Protein AF-A0A8I2K0D1-F1 (afdb_monomer)

Structure (mmCIF, N/CA/C/O backbone):
data_AF-A0A8I2K0D1-F1
#
_entry.id   AF-A0A8I2K0D1-F1
#
loop_
_atom_site.group_PDB
_atom_site.id
_atom_site.type_symbol
_atom_site.label_atom_id
_atom_site.label_alt_id
_atom_site.label_comp_id
_atom_site.label_asym_id
_atom_site.label_entity_id
_atom_site.label_seq_id
_atom_site.pdbx_PDB_ins_code
_atom_site.Cartn_x
_atom_site.Cartn_y
_atom_site.Cartn_z
_atom_site.occupancy
_atom_site.B_iso_or_equiv
_atom_site.auth_seq_id
_atom_site.auth_comp_id
_atom_site.auth_asym_id
_atom_site.auth_atom_id
_atom_site.pdbx_PDB_model_num
ATOM 1 N N . MET A 1 1 ? -37.079 3.366 47.385 1.00 50.78 1 MET A N 1
ATOM 2 C CA . MET A 1 1 ? -35.937 2.870 46.595 1.00 50.78 1 MET A CA 1
ATOM 3 C C . MET A 1 1 ? -36.454 2.663 45.189 1.00 50.78 1 MET A C 1
ATOM 5 O O . MET A 1 1 ? -37.394 1.898 45.038 1.00 50.78 1 MET A O 1
ATOM 9 N N . SER A 1 2 ? -35.963 3.424 44.217 1.00 61.50 2 SER A N 1
ATOM 10 C CA . SER A 1 2 ? -36.396 3.292 42.823 1.00 61.50 2 SER A CA 1
ATOM 11 C C . SER A 1 2 ? -35.620 2.142 42.191 1.00 61.50 2 SER A C 1
ATOM 13 O O . SER A 1 2 ? -34.391 2.159 42.225 1.00 61.50 2 SER A O 1
ATOM 15 N N . GLU A 1 3 ? -36.314 1.138 41.665 1.00 73.19 3 GLU A N 1
ATOM 16 C CA . GLU A 1 3 ? -35.683 0.095 40.857 1.00 73.19 3 GLU A CA 1
ATOM 17 C C . GLU A 1 3 ? -35.079 0.749 39.609 1.00 73.19 3 GLU A C 1
ATOM 19 O O . GLU A 1 3 ? -35.758 1.451 38.860 1.00 73.19 3 GLU A O 1
ATOM 24 N N . SER A 1 4 ? -33.769 0.597 39.421 1.00 73.75 4 SER A N 1
ATOM 25 C CA . SER A 1 4 ? -33.077 1.115 38.246 1.00 73.75 4 SER A CA 1
ATOM 26 C C . SER A 1 4 ? -33.438 0.256 37.036 1.00 73.75 4 SER A C 1
ATOM 28 O O . SER A 1 4 ? -32.909 -0.844 36.876 1.00 73.75 4 SER A O 1
ATOM 30 N N . GLU A 1 5 ? -34.342 0.746 36.193 1.00 90.50 5 GLU A N 1
ATOM 31 C CA . GLU A 1 5 ? -34.687 0.102 34.925 1.00 90.50 5 GLU A CA 1
ATOM 32 C C . GLU A 1 5 ? -33.453 0.058 33.998 1.00 90.50 5 GLU A C 1
ATOM 34 O O . GLU A 1 5 ? -32.758 1.062 33.799 1.00 90.50 5 GLU A O 1
ATOM 39 N N . ALA A 1 6 ? -33.163 -1.116 33.436 1.00 94.38 6 ALA A N 1
ATOM 40 C CA . ALA A 1 6 ? -32.050 -1.346 32.516 1.00 94.38 6 ALA A CA 1
ATOM 41 C C . ALA A 1 6 ? -32.558 -1.942 31.197 1.00 94.38 6 ALA A C 1
ATOM 43 O O . ALA A 1 6 ? -33.511 -2.720 31.177 1.00 94.38 6 ALA A O 1
ATOM 44 N N . TYR A 1 7 ? -31.902 -1.595 30.091 1.00 94.94 7 TYR A N 1
ATOM 45 C CA . TYR A 1 7 ? -32.156 -2.180 28.780 1.00 94.94 7 TYR A CA 1
ATOM 46 C C . TYR A 1 7 ? -31.091 -3.204 28.433 1.00 94.94 7 TYR A C 1
ATOM 48 O O . TYR A 1 7 ? -29.897 -2.978 28.623 1.00 94.94 7 TYR A O 1
ATOM 56 N N . LYS A 1 8 ? -31.519 -4.297 27.811 1.00 96.38 8 LYS A N 1
ATOM 57 C CA . LYS A 1 8 ? -30.618 -5.253 27.183 1.00 96.38 8 LYS A CA 1
ATOM 58 C C . LYS A 1 8 ? -30.431 -4.876 25.716 1.00 96.38 8 LYS A C 1
ATOM 60 O O . LYS A 1 8 ? -31.363 -4.990 24.925 1.00 96.38 8 LYS A O 1
ATOM 65 N N . VAL A 1 9 ? -29.239 -4.407 25.351 1.00 95.00 9 VAL A N 1
ATOM 66 C CA . VAL A 1 9 ? -28.920 -3.973 23.984 1.00 95.00 9 VAL A CA 1
ATOM 67 C C . VAL A 1 9 ? -28.102 -5.053 23.283 1.00 95.00 9 VAL A C 1
ATOM 69 O O . VAL A 1 9 ? -27.070 -5.489 23.797 1.00 95.00 9 VAL A O 1
ATOM 72 N N . LYS A 1 10 ? -28.555 -5.464 22.094 1.00 96.75 10 LYS A N 1
ATOM 73 C CA . LYS A 1 10 ? -27.867 -6.417 21.216 1.00 96.75 10 LYS A CA 1
ATOM 74 C C . LYS A 1 10 ? -27.607 -5.772 19.856 1.00 96.75 10 LYS A C 1
ATOM 76 O O . LYS A 1 10 ? -28.541 -5.291 19.222 1.00 96.75 10 LYS A O 1
ATOM 81 N N . ILE A 1 11 ? -26.350 -5.756 19.421 1.00 93.12 11 ILE A N 1
ATOM 82 C CA . ILE A 1 11 ? -25.921 -5.185 18.138 1.00 93.12 11 ILE A CA 1
ATOM 83 C C . ILE A 1 11 ? -25.253 -6.292 17.324 1.00 93.12 11 ILE A C 1
ATOM 85 O O . ILE A 1 11 ? -24.318 -6.937 17.802 1.00 93.12 11 ILE A O 1
ATOM 89 N N . GLU A 1 12 ? -25.724 -6.503 16.097 1.00 94.38 12 GLU A N 1
ATOM 90 C CA . GLU A 1 12 ? -25.221 -7.526 15.178 1.00 94.38 12 GLU A CA 1
ATOM 91 C C . GLU A 1 12 ? -24.837 -6.901 13.835 1.00 94.38 12 GLU A C 1
ATOM 93 O O . GLU A 1 12 ? -25.591 -6.115 13.262 1.00 94.38 12 GLU A O 1
ATOM 98 N N . GLY A 1 13 ? -23.659 -7.252 13.321 1.00 90.25 13 GLY A N 1
ATOM 99 C CA . GLY A 1 13 ? -23.198 -6.797 12.011 1.00 90.25 13 GLY A CA 1
ATOM 100 C C . GLY A 1 13 ? -21.796 -7.300 11.685 1.00 90.25 13 GLY A C 1
ATOM 101 O O . GLY A 1 13 ? -20.987 -7.518 12.580 1.00 90.25 13 GLY A O 1
ATOM 102 N N . LEU A 1 14 ? -21.497 -7.501 10.396 1.00 90.12 14 LEU A N 1
ATOM 103 C CA . LEU A 1 14 ? -20.168 -7.909 9.900 1.00 90.12 14 LEU A CA 1
ATOM 104 C C . LEU A 1 14 ? -19.590 -9.177 10.570 1.00 90.12 14 LEU A C 1
ATOM 106 O O . LEU A 1 14 ? -18.376 -9.313 10.702 1.00 90.12 14 LEU A O 1
ATOM 110 N N . GLY A 1 15 ? -20.450 -10.104 11.005 1.00 91.00 15 GLY A N 1
ATOM 111 C CA . GLY A 1 15 ? -20.028 -11.315 11.721 1.00 91.00 15 GLY A CA 1
ATOM 112 C C . GLY A 1 15 ? -19.609 -11.076 13.177 1.00 91.00 15 GLY A C 1
ATOM 113 O O . GLY A 1 15 ? -18.949 -11.929 13.765 1.00 91.00 15 GLY A O 1
ATOM 114 N N . ILE A 1 16 ? -19.971 -9.928 13.756 1.00 90.94 16 ILE A N 1
ATOM 115 C CA . ILE A 1 16 ? -19.724 -9.574 15.154 1.00 90.94 16 ILE A CA 1
ATOM 116 C C . ILE A 1 16 ? -21.071 -9.394 15.862 1.00 90.94 16 ILE A C 1
ATOM 118 O O . ILE A 1 16 ? -22.001 -8.799 15.313 1.00 90.94 16 ILE A O 1
ATOM 122 N N . THR A 1 17 ? -21.149 -9.886 17.098 1.00 94.44 17 THR A N 1
ATOM 123 C CA . THR A 1 17 ? -22.301 -9.726 17.992 1.00 94.44 17 THR A CA 1
ATOM 124 C C . THR A 1 17 ? -21.829 -9.120 19.310 1.00 94.44 17 THR A C 1
ATOM 126 O O . THR A 1 17 ? -20.907 -9.643 19.937 1.00 94.44 17 THR A O 1
ATOM 129 N N . LEU A 1 18 ? -22.457 -8.021 19.729 1.00 92.56 18 LEU A N 1
ATOM 130 C CA . LEU A 1 18 ? -22.237 -7.376 21.024 1.00 92.56 18 LEU A CA 1
ATOM 131 C C . LEU A 1 18 ? -23.545 -7.393 21.814 1.00 92.56 18 LEU A C 1
ATOM 133 O O . LEU A 1 18 ? -24.570 -6.939 21.314 1.00 92.56 18 LEU A O 1
ATOM 137 N N . GLU A 1 19 ? -23.499 -7.872 23.053 1.00 96.62 19 GLU A N 1
ATOM 138 C CA . GLU A 1 19 ? -24.647 -7.912 23.958 1.00 96.62 19 GLU A CA 1
ATOM 139 C C . GLU A 1 19 ? -24.253 -7.284 25.293 1.00 96.62 19 GLU A C 1
ATOM 141 O O . GLU A 1 19 ? -23.245 -7.667 25.892 1.00 96.62 19 GLU A O 1
ATOM 146 N N . LYS A 1 20 ? -25.004 -6.270 25.732 1.00 95.81 20 LYS A N 1
ATOM 147 C CA . LYS A 1 20 ? -24.712 -5.554 26.974 1.00 95.81 20 LYS A CA 1
ATOM 148 C C . LYS A 1 20 ? -25.976 -4.983 27.604 1.00 95.81 20 LYS A C 1
ATOM 150 O O . LYS A 1 20 ? -26.825 -4.426 26.912 1.00 95.81 20 LYS A O 1
ATOM 155 N N . GLU A 1 21 ? -26.064 -5.079 28.924 1.00 96.00 21 GLU A N 1
ATOM 156 C CA . GLU A 1 21 ? -27.062 -4.350 29.700 1.00 96.00 21 GLU A CA 1
ATOM 157 C C . GLU A 1 21 ? -26.586 -2.922 29.951 1.00 96.00 21 GLU A C 1
ATOM 159 O O . GLU A 1 21 ? -25.449 -2.683 30.373 1.00 96.00 21 GLU A O 1
ATOM 164 N N . VAL A 1 22 ? -27.453 -1.967 29.638 1.00 95.00 22 VAL A N 1
ATOM 165 C CA . VAL A 1 22 ? -27.191 -0.541 29.797 1.00 95.00 22 VAL A CA 1
ATOM 166 C C . VAL A 1 22 ? -28.292 0.096 30.642 1.00 95.00 22 VAL A C 1
ATOM 168 O O . VAL A 1 22 ? -29.457 -0.280 30.513 1.00 95.00 22 VAL A O 1
ATOM 171 N N . PRO A 1 23 ? -27.962 1.083 31.488 1.00 95.44 23 PRO A N 1
ATOM 172 C CA . PRO A 1 23 ? -28.962 1.897 32.167 1.00 95.44 23 PRO A CA 1
ATOM 173 C C . PRO A 1 23 ? -29.946 2.532 31.180 1.00 95.44 23 PRO A C 1
ATOM 175 O O . PRO A 1 23 ? -29.562 2.873 30.052 1.00 95.44 23 PRO A O 1
ATOM 178 N N . LYS A 1 24 ? -31.190 2.745 31.624 1.00 92.81 24 LYS A N 1
ATOM 179 C CA . LYS A 1 24 ? -32.268 3.350 30.825 1.00 92.81 24 LYS A CA 1
ATOM 180 C C . LYS A 1 24 ? -31.831 4.589 30.037 1.00 92.81 24 LYS A C 1
ATOM 182 O O . LYS A 1 24 ? -32.023 4.663 28.829 1.00 92.81 24 LYS A O 1
ATOM 187 N N . GLU A 1 25 ? -31.126 5.497 30.703 1.00 90.25 25 GLU A N 1
ATOM 188 C CA . GLU A 1 25 ? -30.630 6.762 30.143 1.00 90.25 25 GLU A CA 1
ATOM 189 C C . GLU A 1 25 ? -29.750 6.589 28.896 1.00 90.25 25 GLU A C 1
ATOM 191 O O . GLU A 1 25 ? -29.751 7.427 27.992 1.00 90.25 25 GLU A O 1
ATOM 196 N N . ILE A 1 26 ? -28.963 5.513 28.850 1.00 91.88 26 ILE A N 1
ATOM 197 C CA . ILE A 1 26 ? -28.090 5.201 27.717 1.00 91.88 26 ILE A CA 1
ATOM 198 C C . ILE A 1 26 ? -28.894 4.491 26.628 1.00 91.88 26 ILE A C 1
ATOM 200 O O . ILE A 1 26 ? -28.720 4.804 25.450 1.00 91.88 26 ILE A O 1
ATOM 204 N N . GLY A 1 27 ? -29.791 3.575 27.003 1.00 93.69 27 GLY A N 1
ATOM 205 C CA . GLY A 1 27 ? -30.634 2.869 26.038 1.00 93.69 27 GLY A CA 1
ATOM 206 C C . GLY A 1 27 ? -31.562 3.803 25.261 1.00 93.69 27 GLY A C 1
ATOM 207 O O . GLY A 1 27 ? -31.651 3.672 24.042 1.00 93.69 27 GLY A O 1
ATOM 208 N N . ASP A 1 28 ? -32.146 4.811 25.914 1.00 91.88 28 ASP A N 1
ATOM 209 C CA . ASP A 1 28 ? -33.006 5.798 25.246 1.00 91.88 28 ASP A CA 1
ATOM 210 C C . ASP A 1 28 ? -32.225 6.605 24.188 1.00 91.88 28 ASP A C 1
ATOM 212 O O . ASP A 1 28 ? -32.721 6.851 23.088 1.00 91.88 28 ASP A O 1
ATOM 216 N N . LYS A 1 29 ? -30.957 6.955 24.456 1.00 89.50 29 LYS A N 1
ATOM 217 C CA . LYS A 1 29 ? -30.089 7.643 23.477 1.00 89.50 29 LYS A CA 1
ATOM 218 C C . LYS A 1 29 ? -29.755 6.761 22.280 1.00 89.50 29 LYS A C 1
ATOM 220 O O . LYS A 1 29 ? -29.757 7.238 21.147 1.00 89.50 29 LYS A O 1
ATOM 225 N N . VAL A 1 30 ? -29.475 5.481 22.528 1.00 89.38 30 VAL A N 1
ATOM 226 C CA . VAL A 1 30 ? -29.237 4.499 21.462 1.00 89.38 30 VAL A CA 1
ATOM 227 C C . VAL A 1 30 ? -30.492 4.343 20.599 1.00 89.38 30 VAL A C 1
ATOM 229 O O . VAL A 1 30 ? -30.387 4.350 19.375 1.00 89.38 30 VAL A O 1
ATOM 232 N N . LEU A 1 31 ? -31.677 4.285 21.213 1.00 90.38 31 LEU A N 1
ATOM 233 C CA . LEU A 1 31 ? -32.953 4.202 20.502 1.00 90.38 31 LEU A CA 1
ATOM 234 C C . LEU A 1 31 ? -33.185 5.423 19.598 1.00 90.38 31 LEU A C 1
ATOM 236 O O . LEU A 1 31 ? -33.500 5.265 18.419 1.00 90.38 31 LEU A O 1
ATOM 240 N N . VAL A 1 32 ? -32.973 6.637 20.117 1.00 90.19 32 VAL A N 1
ATOM 241 C CA . VAL A 1 32 ? -33.118 7.875 19.332 1.00 90.19 32 VAL A CA 1
ATOM 242 C C . VAL A 1 32 ? -32.140 7.907 18.159 1.00 90.19 32 VAL A C 1
ATOM 244 O O . VAL A 1 32 ? -32.542 8.269 17.053 1.00 90.19 32 VAL A O 1
ATOM 247 N N . LEU A 1 33 ? -30.884 7.492 18.360 1.00 86.94 33 LEU A N 1
ATOM 248 C CA . LEU A 1 33 ? -29.885 7.427 17.288 1.00 86.94 33 LEU A CA 1
ATOM 249 C C . LEU A 1 33 ? -30.325 6.490 16.157 1.00 86.94 33 LEU A C 1
ATOM 251 O O . LEU A 1 33 ? -30.188 6.836 14.984 1.00 86.94 33 LEU A O 1
ATOM 255 N N . ILE A 1 34 ? -30.875 5.325 16.508 1.00 88.88 34 ILE A N 1
ATOM 256 C CA . ILE A 1 34 ? -31.357 4.339 15.534 1.00 88.88 34 ILE A CA 1
ATOM 257 C C . ILE A 1 34 ? -32.536 4.901 14.731 1.00 88.88 34 ILE A C 1
ATOM 259 O O . ILE A 1 34 ? -32.576 4.735 13.515 1.00 88.88 34 ILE A O 1
ATOM 263 N N . ILE A 1 35 ? -33.476 5.585 15.390 1.00 88.88 35 ILE A N 1
ATOM 264 C CA . ILE A 1 35 ? -34.680 6.125 14.738 1.00 88.88 35 ILE A CA 1
ATOM 265 C C . ILE A 1 35 ? -34.352 7.334 13.855 1.00 88.88 35 ILE A C 1
ATOM 267 O O . ILE A 1 35 ? -34.894 7.471 12.762 1.00 88.88 35 ILE A O 1
ATOM 271 N N . THR A 1 36 ? -33.485 8.229 14.328 1.00 84.81 36 THR A N 1
ATOM 272 C CA . THR A 1 36 ? -33.207 9.499 13.639 1.00 84.81 36 THR A CA 1
ATOM 273 C C . THR A 1 36 ? -32.097 9.397 12.599 1.00 84.81 36 THR A C 1
ATOM 275 O O . THR A 1 36 ? -32.018 10.253 11.721 1.00 84.81 36 THR A O 1
ATOM 278 N N . GLY A 1 37 ? -31.222 8.389 12.688 1.00 83.69 37 GLY A N 1
ATOM 279 C CA . GLY A 1 37 ? -30.090 8.206 11.773 1.00 83.69 37 GLY A CA 1
ATOM 280 C C . GLY A 1 37 ? -29.045 9.329 11.821 1.00 83.69 37 GLY A C 1
ATOM 281 O O . GLY A 1 37 ? -28.122 9.339 11.010 1.00 83.69 37 GLY A O 1
ATOM 282 N N . ASN A 1 38 ? -29.167 10.280 12.753 1.00 77.12 38 ASN A N 1
ATOM 283 C CA . ASN A 1 38 ? -28.300 11.448 12.831 1.00 77.12 38 ASN A CA 1
ATOM 284 C C . ASN A 1 38 ? -27.171 11.206 13.843 1.00 77.12 38 ASN A C 1
ATOM 286 O O . ASN A 1 38 ? -27.372 11.269 15.054 1.00 77.12 38 ASN A O 1
ATOM 290 N N . SER A 1 39 ? -25.972 10.905 13.344 1.00 65.12 39 SER A N 1
ATOM 291 C CA . SER A 1 39 ? -24.811 10.520 14.164 1.00 65.12 39 SER A CA 1
ATOM 292 C C . SER A 1 39 ? -24.081 11.691 14.830 1.00 65.12 39 SER A C 1
ATOM 294 O O . SER A 1 39 ? -23.133 11.465 15.577 1.00 65.12 39 SER A O 1
ATOM 296 N N . ASN A 1 40 ? -24.477 12.934 14.550 1.00 60.50 40 ASN A N 1
ATOM 297 C CA . ASN A 1 40 ? -23.602 14.087 14.765 1.00 60.50 40 ASN A CA 1
ATOM 298 C C . ASN A 1 40 ? -23.733 14.787 16.126 1.00 60.50 40 ASN A C 1
ATOM 300 O O . ASN A 1 40 ? -22.986 15.731 16.354 1.00 60.50 40 ASN A O 1
ATOM 304 N N . ASP A 1 41 ? -24.611 14.350 17.039 1.00 52.03 41 ASP A N 1
ATOM 305 C CA . ASP A 1 41 ? -24.922 15.170 18.228 1.00 52.03 41 ASP A CA 1
ATOM 306 C C . ASP A 1 41 ? -25.090 14.412 19.559 1.00 52.03 41 ASP A C 1
ATOM 308 O O . ASP A 1 41 ? -25.862 14.796 20.437 1.00 52.03 41 ASP A O 1
ATOM 312 N N . ILE A 1 42 ? -24.347 13.319 19.764 1.00 52.69 42 ILE A N 1
ATOM 313 C CA . ILE A 1 42 ? -24.364 12.605 21.052 1.00 52.69 42 ILE A CA 1
ATOM 314 C C . ILE A 1 42 ? -23.215 13.093 21.941 1.00 52.69 42 ILE A C 1
ATOM 316 O O . ILE A 1 42 ? -22.232 12.398 22.187 1.00 52.69 42 ILE A O 1
ATOM 320 N N . SER A 1 43 ? -23.357 14.307 22.473 1.00 48.81 43 SER A N 1
ATOM 321 C CA . SER A 1 43 ? -22.607 14.723 23.663 1.00 48.81 43 SER A CA 1
ATOM 322 C C . SER A 1 43 ? -23.297 14.151 24.901 1.00 48.81 43 SER A C 1
ATOM 324 O O . SER A 1 43 ? -24.237 14.736 25.441 1.00 48.81 43 SER A O 1
ATOM 326 N N . VAL A 1 44 ? -22.854 12.981 25.366 1.00 51.66 44 VAL A N 1
ATOM 327 C CA . VAL A 1 44 ? -23.285 12.429 26.659 1.00 51.66 44 VAL A CA 1
ATOM 328 C C . VAL A 1 44 ? -22.687 13.289 27.773 1.00 51.66 44 VAL A C 1
ATOM 330 O O . VAL A 1 44 ? -21.604 13.022 28.277 1.00 51.66 44 VAL A O 1
ATOM 333 N N . ARG A 1 45 ? -23.400 14.349 28.154 1.00 44.78 45 ARG A N 1
ATOM 334 C CA . ARG A 1 45 ? -23.127 15.103 29.377 1.00 44.78 45 ARG A CA 1
ATOM 335 C C . ARG A 1 45 ? -23.698 14.302 30.544 1.00 44.78 45 ARG A C 1
ATOM 337 O O . ARG A 1 45 ? -24.903 14.325 30.773 1.00 44.78 45 ARG A O 1
ATOM 344 N N . THR A 1 46 ? -22.865 13.540 31.242 1.00 44.91 46 THR A N 1
ATOM 345 C CA . THR A 1 46 ? -23.218 13.002 32.562 1.00 44.91 46 THR A CA 1
ATOM 346 C C . THR A 1 46 ? -23.192 14.159 33.552 1.00 44.91 46 THR A C 1
ATOM 348 O O . THR A 1 46 ? -22.134 14.581 34.012 1.00 44.91 46 THR A O 1
ATOM 351 N N . SER A 1 47 ? -24.363 14.734 33.808 1.00 47.53 47 SER A N 1
ATOM 352 C CA . SER A 1 47 ? -24.568 15.788 34.794 1.00 47.53 47 SER A CA 1
ATOM 353 C C . SER A 1 47 ? -24.626 15.179 36.192 1.00 47.53 47 SER A C 1
ATOM 355 O O . SER A 1 47 ? -25.701 14.861 36.695 1.00 47.53 47 SER A O 1
ATOM 357 N N . THR A 1 48 ? -23.473 15.021 36.835 1.00 47.50 48 THR A N 1
ATOM 358 C CA . THR A 1 48 ? -23.438 14.823 38.286 1.00 47.50 48 THR A CA 1
ATOM 359 C C . THR A 1 48 ? -23.534 16.202 38.935 1.00 47.50 48 THR A C 1
ATOM 361 O O . THR A 1 48 ? -22.540 16.908 39.082 1.00 47.50 48 THR A O 1
ATOM 364 N N . SER A 1 49 ? -24.756 16.629 39.256 1.00 47.25 49 SER A N 1
ATOM 365 C CA . SER A 1 49 ? -25.008 17.858 40.010 1.00 47.25 49 SER A CA 1
ATOM 366 C C . SER A 1 49 ? -24.613 17.668 41.476 1.00 47.25 49 SER A C 1
ATOM 368 O O . SER A 1 49 ? -25.354 17.060 42.242 1.00 47.25 49 SER A O 1
ATOM 370 N N . PHE A 1 50 ? -23.476 18.234 41.878 1.00 50.50 50 PHE A N 1
ATOM 371 C CA . PHE A 1 50 ? -23.242 18.655 43.261 1.00 50.50 50 PHE A CA 1
ATOM 372 C C . PHE A 1 50 ? -23.328 20.184 43.291 1.00 50.50 50 PHE A C 1
ATOM 374 O O . PHE A 1 50 ? -22.515 20.875 42.682 1.00 50.50 50 PHE A O 1
ATOM 381 N N . GLY A 1 51 ? -24.394 20.697 43.908 1.00 56.44 51 GLY A N 1
ATOM 382 C CA . GLY A 1 51 ? -24.720 22.119 43.955 1.00 56.44 51 GLY A CA 1
ATOM 383 C C . GLY A 1 51 ? -23.876 22.882 44.974 1.00 56.44 51 GLY A C 1
ATOM 384 O O . GLY A 1 51 ? -23.801 22.496 46.137 1.00 56.44 51 GLY A O 1
ATOM 385 N N . GLY A 1 52 ? -23.302 23.999 44.529 1.00 50.59 52 GLY A N 1
ATOM 386 C CA . GLY A 1 52 ? -22.688 25.036 45.356 1.00 50.59 52 GLY A CA 1
ATOM 387 C C . GLY A 1 52 ? -22.719 26.383 44.612 1.00 50.59 52 GLY A C 1
ATOM 388 O O . GLY A 1 52 ? -22.664 26.375 43.379 1.00 50.59 52 GLY A O 1
ATOM 389 N N . PRO A 1 53 ? -22.884 27.527 45.304 1.00 60.22 53 PRO A N 1
ATOM 390 C CA . PRO A 1 53 ? -23.206 28.795 44.663 1.00 60.22 53 PRO A CA 1
ATOM 391 C C . PRO A 1 53 ? -21.964 29.548 44.163 1.00 60.22 53 PRO A C 1
ATOM 393 O O . PRO A 1 53 ? -21.037 29.795 44.921 1.00 60.22 53 PRO A O 1
ATOM 396 N N . LEU A 1 54 ? -22.032 29.931 42.882 1.00 59.69 54 LEU A N 1
ATOM 397 C CA . LEU A 1 54 ? -21.470 31.131 42.242 1.00 59.69 54 LEU A CA 1
ATOM 398 C C . LEU A 1 54 ? -20.169 31.697 42.830 1.00 59.69 54 LEU A C 1
ATOM 400 O O . LEU A 1 54 ? -20.191 32.638 43.618 1.00 59.69 54 LEU A O 1
ATOM 404 N N . GLU A 1 55 ? -19.042 31.251 42.278 1.00 45.28 55 GLU A N 1
ATOM 405 C CA . GLU A 1 55 ? -17.830 32.063 42.239 1.00 45.28 55 GLU A CA 1
ATOM 406 C C . GLU A 1 55 ? -17.221 32.002 40.834 1.00 45.28 55 GLU A C 1
ATOM 408 O O . GLU A 1 55 ? -17.029 30.933 40.246 1.00 45.28 55 GLU A O 1
ATOM 413 N N . GLN A 1 56 ? -17.018 33.188 40.261 1.00 60.84 56 GLN A N 1
ATOM 414 C CA . GLN A 1 56 ? -16.494 33.416 38.920 1.00 60.84 56 GLN A CA 1
ATOM 415 C C . GLN A 1 56 ? -15.088 32.820 38.821 1.00 60.84 56 GLN A C 1
ATOM 417 O O . GLN A 1 56 ? -14.111 33.437 39.235 1.00 60.84 56 GLN A O 1
ATOM 422 N N . SER A 1 57 ? -14.983 31.618 38.263 1.00 46.31 57 SER A N 1
ATOM 423 C CA . SER A 1 57 ? -13.705 30.967 38.007 1.00 46.31 57 SER A CA 1
ATOM 424 C C . SER A 1 57 ? -13.482 30.809 36.507 1.00 46.31 57 SER A C 1
ATOM 426 O O . SER A 1 57 ? -14.302 30.301 35.745 1.00 46.31 57 SER A O 1
ATOM 428 N N . ILE A 1 58 ? -12.338 31.354 36.119 1.00 48.59 58 ILE A N 1
ATOM 429 C CA . ILE A 1 58 ? -11.646 31.296 34.840 1.00 48.59 58 ILE A CA 1
ATOM 430 C C . ILE A 1 58 ? -11.778 29.896 34.227 1.00 48.59 58 ILE A C 1
ATOM 432 O O . ILE A 1 58 ? -11.420 28.904 34.857 1.00 48.59 58 ILE A O 1
ATOM 436 N N . ILE A 1 59 ? -12.264 29.825 32.985 1.00 44.62 59 ILE A N 1
ATOM 437 C CA . ILE A 1 59 ? -12.346 28.591 32.197 1.00 44.62 59 ILE A CA 1
ATOM 438 C C . ILE A 1 59 ? -10.914 28.162 31.846 1.00 44.62 59 ILE A C 1
ATOM 440 O O . ILE A 1 59 ? -10.383 28.506 30.793 1.00 44.62 59 ILE A O 1
ATOM 444 N N . GLN A 1 60 ? -10.264 27.439 32.757 1.00 52.09 60 GLN A N 1
ATOM 445 C CA . GLN A 1 60 ? -9.174 26.536 32.419 1.00 52.09 60 GLN A CA 1
ATOM 446 C C . GLN A 1 60 ? -9.835 25.248 31.941 1.00 52.09 60 GLN A C 1
ATOM 448 O O . GL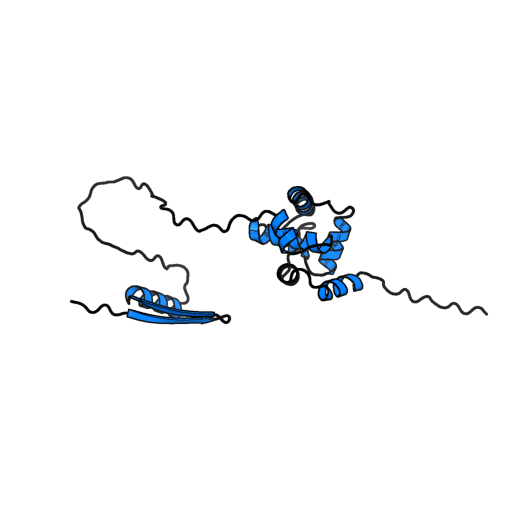N A 1 60 ? -10.394 24.474 32.713 1.00 52.09 60 GLN A O 1
ATOM 453 N N . SER A 1 61 ? -9.869 25.087 30.622 1.00 49.59 61 SER A N 1
ATOM 454 C CA . SER A 1 61 ? -10.269 23.854 29.965 1.00 49.59 61 SER A CA 1
ATOM 455 C C . SER 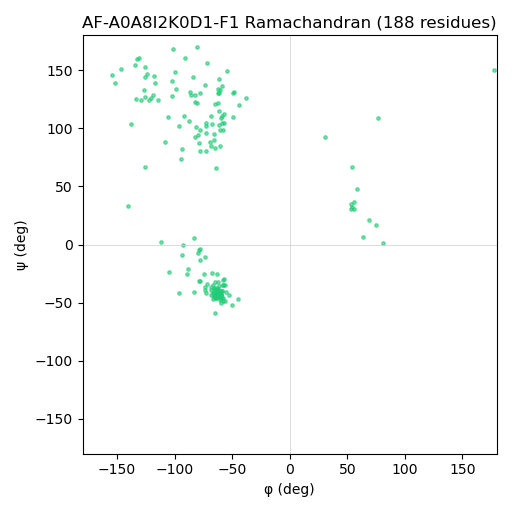A 1 61 ? -9.237 22.778 30.292 1.00 49.59 61 SER A C 1
ATOM 457 O O . SER A 1 61 ? -8.243 22.625 29.584 1.00 49.59 61 SER A O 1
ATOM 459 N N . ASP A 1 62 ? -9.470 22.064 31.388 1.00 43.34 62 ASP A N 1
ATOM 460 C CA . ASP A 1 62 ? -8.747 20.849 31.728 1.00 43.34 62 ASP A CA 1
ATOM 461 C C . ASP A 1 62 ? -9.070 19.764 30.692 1.00 43.34 62 ASP A C 1
ATOM 463 O O . ASP A 1 62 ? -10.062 19.035 30.780 1.00 43.34 62 ASP A O 1
ATOM 467 N N . GLU A 1 63 ? -8.198 19.670 29.689 1.00 56.62 63 GLU A N 1
ATOM 468 C CA . GLU A 1 63 ? -8.060 18.565 28.743 1.00 56.62 63 GLU A CA 1
ATOM 469 C C . GLU A 1 63 ? -7.630 17.281 29.478 1.00 56.62 63 GLU A C 1
ATOM 471 O O . GLU A 1 63 ? -6.537 16.746 29.291 1.00 56.62 63 GLU A O 1
ATOM 476 N N . ASN A 1 64 ? -8.488 16.749 30.347 1.00 47.00 64 ASN A N 1
ATOM 477 C CA . ASN A 1 64 ? -8.233 15.480 31.015 1.00 47.00 64 ASN A CA 1
ATOM 478 C C . ASN A 1 64 ? -8.509 14.295 30.072 1.00 47.00 64 ASN A C 1
ATOM 480 O O . ASN A 1 64 ? -9.531 13.621 30.126 1.00 47.00 64 ASN A O 1
ATOM 484 N N . ASN A 1 65 ? -7.515 14.032 29.222 1.00 51.66 65 ASN A N 1
ATOM 485 C CA . ASN A 1 65 ? -6.764 12.778 29.259 1.00 51.66 65 ASN A CA 1
ATOM 486 C C . ASN A 1 65 ? -7.556 11.466 29.079 1.00 51.66 65 ASN A C 1
ATOM 488 O O . ASN A 1 65 ? -7.283 10.470 29.749 1.00 51.66 65 ASN A O 1
ATOM 492 N N . THR A 1 66 ? -8.440 11.377 28.083 1.00 52.12 66 THR A N 1
ATOM 493 C CA . THR A 1 66 ? -8.602 10.092 27.382 1.00 52.12 66 THR A CA 1
ATOM 494 C C . THR A 1 66 ? -7.371 9.877 26.517 1.00 52.12 66 THR A C 1
ATOM 496 O O . THR A 1 66 ? -7.378 10.138 25.313 1.00 52.12 66 THR A O 1
ATOM 499 N N . LYS A 1 67 ? -6.289 9.416 27.154 1.00 51.66 67 LYS A N 1
ATOM 500 C CA . LYS A 1 67 ? -5.120 8.838 26.496 1.00 51.66 67 LYS A CA 1
ATOM 501 C C . LYS A 1 67 ? -5.617 7.624 25.724 1.00 51.66 67 LYS A C 1
ATOM 503 O O . LYS A 1 67 ? -5.621 6.505 26.238 1.00 51.66 67 LYS A O 1
ATOM 508 N N . LEU A 1 68 ? -6.111 7.864 24.507 1.00 60.34 68 LEU A N 1
ATOM 509 C CA . LEU A 1 68 ? -6.287 6.834 23.501 1.00 60.34 68 LEU A CA 1
ATOM 510 C C . LEU A 1 68 ? -5.002 6.028 23.569 1.00 60.34 68 LEU A C 1
ATOM 512 O O . LEU A 1 68 ? -3.914 6.598 23.476 1.00 60.34 68 LEU A O 1
ATOM 516 N N . ILE A 1 69 ? -5.128 4.740 23.871 1.00 57.41 69 ILE A N 1
ATOM 517 C CA . ILE A 1 69 ? -4.000 3.821 23.889 1.00 57.41 69 ILE A CA 1
ATOM 518 C C . ILE A 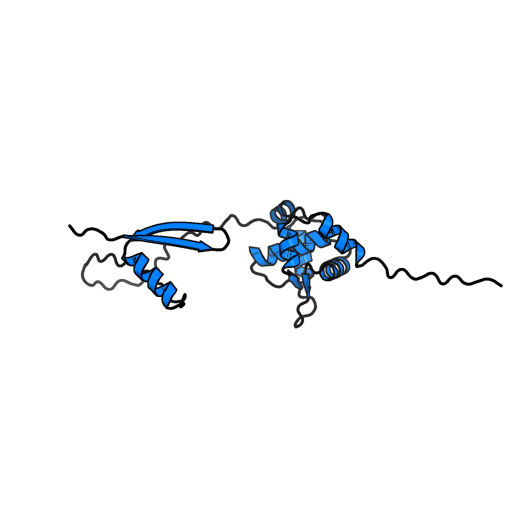1 69 ? -3.547 3.766 22.430 1.00 57.41 69 ILE A C 1
ATOM 520 O O . ILE A 1 69 ? -4.012 2.935 21.648 1.00 57.41 69 ILE A O 1
ATOM 524 N N . GLU A 1 70 ? -2.740 4.754 22.032 1.00 64.50 70 GLU A N 1
ATOM 525 C CA . GLU A 1 70 ? -2.164 4.858 20.710 1.00 64.50 70 GLU A CA 1
ATOM 526 C C . GLU A 1 70 ? -1.356 3.587 20.577 1.00 64.50 70 GLU A C 1
ATOM 528 O O . GLU A 1 70 ? -0.353 3.388 21.271 1.00 64.50 70 GLU A O 1
ATOM 533 N N . LYS A 1 71 ? -1.847 2.675 19.733 1.00 70.88 71 LYS A N 1
ATOM 534 C CA . LYS A 1 71 ? -1.079 1.492 19.375 1.00 70.88 71 LYS A CA 1
ATOM 535 C C . LYS A 1 71 ? 0.318 1.989 19.008 1.00 70.88 71 LYS A C 1
ATOM 537 O O . LYS A 1 71 ? 0.412 2.964 18.253 1.00 70.88 71 LYS A O 1
ATOM 542 N N . PRO A 1 72 ? 1.378 1.375 19.558 1.00 81.69 72 PRO A N 1
ATOM 543 C CA . PRO A 1 72 ? 2.733 1.862 19.365 1.00 81.69 72 PRO A CA 1
ATOM 544 C C . PRO A 1 72 ? 2.973 2.101 17.874 1.00 81.69 72 PRO A C 1
ATOM 546 O O . PRO A 1 72 ? 2.625 1.262 17.035 1.00 81.69 72 PRO A O 1
ATOM 549 N N . LYS A 1 73 ? 3.489 3.291 17.545 1.00 87.81 73 LYS A N 1
ATOM 550 C CA . LYS A 1 73 ? 3.707 3.719 16.160 1.00 87.81 73 LYS A CA 1
ATOM 551 C C . LYS A 1 73 ? 4.699 2.754 15.513 1.00 87.81 73 LYS A C 1
ATOM 553 O O . LYS A 1 73 ? 5.893 2.837 15.775 1.00 87.81 73 LYS A O 1
ATOM 558 N N . LYS A 1 74 ? 4.197 1.834 14.684 1.00 93.56 74 LYS A N 1
ATOM 559 C CA . LYS A 1 74 ? 5.032 0.889 13.935 1.00 93.56 74 LYS A CA 1
ATOM 560 C C . LYS A 1 74 ? 5.971 1.655 13.010 1.00 93.56 74 LYS A C 1
ATOM 562 O O . LYS A 1 74 ? 5.548 2.563 12.288 1.00 93.56 74 LYS A O 1
ATOM 567 N N . SER A 1 75 ? 7.240 1.277 13.015 1.00 96.88 75 SER A N 1
ATOM 568 C CA . SER A 1 75 ? 8.212 1.788 12.057 1.00 96.88 75 SER A CA 1
ATOM 569 C C . SER A 1 75 ? 7.954 1.207 10.663 1.00 96.88 75 SER A C 1
ATOM 571 O O . SER A 1 75 ? 7.387 0.125 10.497 1.00 96.88 75 SER A O 1
ATOM 573 N N . ILE A 1 76 ? 8.415 1.911 9.627 1.00 97.69 76 ILE A N 1
ATOM 574 C CA . ILE A 1 76 ? 8.271 1.442 8.242 1.00 97.69 76 ILE A CA 1
ATOM 575 C C . ILE A 1 76 ? 9.012 0.120 7.998 1.00 97.69 76 ILE A C 1
ATOM 577 O O . ILE A 1 76 ? 8.553 -0.721 7.227 1.00 97.69 76 ILE A O 1
ATOM 581 N N . ARG A 1 77 ? 10.139 -0.088 8.690 1.00 97.94 77 ARG A N 1
ATOM 582 C CA . ARG A 1 77 ? 10.927 -1.318 8.601 1.00 97.94 77 ARG A CA 1
ATOM 583 C C . ARG A 1 77 ? 10.158 -2.505 9.173 1.00 97.94 77 ARG A C 1
ATOM 585 O O . ARG A 1 77 ? 10.078 -3.538 8.517 1.00 97.94 77 ARG A O 1
ATOM 592 N N . GLU A 1 78 ? 9.550 -2.349 10.348 1.00 97.75 78 GLU A N 1
ATOM 593 C CA . GLU A 1 78 ? 8.701 -3.386 10.950 1.00 97.75 78 GLU A CA 1
ATOM 594 C C . GLU A 1 78 ? 7.512 -3.724 10.051 1.00 97.75 78 GLU A C 1
ATOM 596 O O . GLU A 1 78 ? 7.210 -4.897 9.849 1.00 97.75 78 GLU A O 1
ATOM 601 N N . PHE A 1 79 ? 6.889 -2.713 9.441 1.00 97.62 79 PHE A N 1
ATOM 602 C CA . PHE A 1 79 ? 5.771 -2.919 8.522 1.00 97.62 79 PHE A CA 1
ATOM 603 C C . PHE A 1 79 ? 6.170 -3.715 7.265 1.00 97.62 79 PHE A C 1
ATOM 605 O O . PHE A 1 79 ? 5.441 -4.605 6.814 1.00 97.62 79 PHE A O 1
ATOM 612 N N . LEU A 1 80 ? 7.349 -3.443 6.694 1.00 97.88 80 LEU A N 1
ATOM 613 C CA . LEU A 1 80 ? 7.871 -4.217 5.561 1.00 97.88 80 LEU A CA 1
ATOM 614 C C . LEU A 1 80 ? 8.164 -5.675 5.937 1.00 97.88 80 LEU A C 1
ATOM 616 O O . LEU A 1 80 ? 7.868 -6.580 5.155 1.00 97.88 80 LEU A O 1
ATOM 620 N N . VAL A 1 81 ? 8.685 -5.914 7.143 1.00 97.81 81 VAL A N 1
ATOM 621 C CA . VAL A 1 81 ? 8.906 -7.271 7.667 1.00 97.81 81 VAL A CA 1
ATOM 622 C C . VAL A 1 81 ? 7.574 -7.997 7.894 1.00 97.81 81 VAL A C 1
ATOM 624 O O . VAL A 1 81 ? 7.416 -9.142 7.467 1.00 97.81 81 VAL A O 1
ATOM 627 N N . GLU A 1 82 ? 6.589 -7.330 8.498 1.00 97.25 82 GLU A N 1
ATOM 628 C CA . GLU A 1 82 ? 5.256 -7.879 8.787 1.00 97.25 82 GLU A CA 1
ATOM 629 C C . GLU A 1 82 ? 4.484 -8.264 7.516 1.00 97.25 82 GLU A C 1
ATOM 631 O O . GLU A 1 82 ? 3.875 -9.339 7.450 1.00 97.25 82 GLU A O 1
ATOM 636 N N . SER A 1 83 ? 4.551 -7.411 6.490 1.00 97.38 83 SER A N 1
ATOM 637 C CA . SER A 1 83 ? 3.913 -7.640 5.186 1.00 97.38 83 SER A CA 1
ATOM 638 C C . SER A 1 83 ? 4.623 -8.690 4.325 1.00 97.38 83 SER A C 1
ATOM 640 O O . SER A 1 83 ? 4.066 -9.122 3.318 1.00 97.38 83 SER A O 1
ATOM 642 N N . LYS A 1 84 ? 5.831 -9.132 4.710 1.00 97.06 84 LYS A N 1
ATOM 643 C CA . LYS A 1 84 ? 6.663 -10.095 3.964 1.00 97.06 84 LYS A CA 1
ATOM 644 C C . LYS A 1 84 ? 6.956 -9.674 2.515 1.00 97.06 84 LYS A C 1
ATOM 646 O O . LYS A 1 84 ? 7.148 -10.531 1.652 1.00 97.06 84 LYS A O 1
ATOM 651 N N . ALA A 1 85 ? 7.029 -8.373 2.241 1.00 97.19 85 ALA A N 1
ATOM 652 C CA . ALA A 1 85 ? 7.334 -7.849 0.913 1.00 97.19 85 ALA A CA 1
ATOM 653 C C . ALA A 1 85 ? 8.790 -8.161 0.512 1.00 97.19 85 ALA A C 1
ATOM 655 O O . ALA A 1 85 ? 9.740 -7.591 1.054 1.00 97.19 85 ALA A O 1
ATOM 656 N N . LYS A 1 86 ? 8.990 -9.052 -0.464 1.00 96.19 86 LYS A N 1
ATOM 657 C CA . LYS A 1 86 ? 10.328 -9.474 -0.916 1.00 96.19 86 LYS A CA 1
ATOM 658 C C . LYS A 1 86 ? 10.780 -8.694 -2.146 1.00 96.19 86 LYS A C 1
ATOM 660 O O . LYS A 1 86 ? 11.944 -8.300 -2.238 1.00 96.19 86 LYS A O 1
ATOM 665 N N . ARG A 1 87 ? 9.877 -8.468 -3.102 1.00 95.69 87 ARG A N 1
ATOM 666 C CA . ARG A 1 87 ? 10.190 -7.853 -4.406 1.00 95.69 87 ARG A CA 1
ATOM 667 C C . ARG A 1 87 ? 10.041 -6.337 -4.378 1.00 95.69 87 ARG A C 1
ATOM 669 O O . ARG A 1 87 ? 9.305 -5.796 -3.567 1.00 95.69 87 ARG A O 1
ATOM 676 N N . ALA A 1 88 ? 10.668 -5.661 -5.339 1.00 96.44 88 ALA A N 1
ATOM 677 C CA . ALA A 1 88 ? 10.542 -4.216 -5.541 1.00 96.44 88 ALA A CA 1
ATOM 678 C C . ALA A 1 88 ? 9.076 -3.741 -5.595 1.00 96.44 88 ALA A C 1
ATOM 680 O O . ALA A 1 88 ? 8.684 -2.872 -4.827 1.00 96.44 88 ALA A O 1
ATOM 681 N N . ILE A 1 89 ? 8.261 -4.374 -6.443 1.00 96.31 89 ILE A N 1
ATOM 682 C CA . ILE A 1 89 ? 6.832 -4.069 -6.652 1.00 96.31 89 ILE A CA 1
ATOM 683 C C . ILE A 1 89 ? 6.020 -4.248 -5.352 1.00 96.31 89 ILE A C 1
ATOM 685 O O . ILE A 1 89 ? 5.209 -3.399 -4.980 1.00 96.31 89 ILE A O 1
ATOM 689 N N . GLU A 1 90 ? 6.277 -5.340 -4.622 1.00 97.50 90 GLU A N 1
ATOM 690 C CA . GLU A 1 90 ? 5.635 -5.640 -3.333 1.00 97.50 90 GLU A CA 1
ATOM 691 C C . GLU A 1 90 ? 6.022 -4.588 -2.282 1.00 97.50 90 GLU A C 1
ATOM 693 O O . GLU A 1 90 ? 5.159 -4.045 -1.596 1.00 97.50 90 GLU A O 1
ATOM 698 N N . LYS A 1 91 ? 7.313 -4.234 -2.205 1.00 98.25 91 LYS A N 1
ATOM 699 C CA . LYS A 1 91 ? 7.828 -3.214 -1.281 1.00 98.25 91 LYS A CA 1
ATOM 700 C C . LYS A 1 91 ? 7.252 -1.830 -1.581 1.00 98.25 91 LYS A C 1
ATOM 702 O O . LYS A 1 91 ? 6.873 -1.136 -0.647 1.00 98.25 91 LYS A O 1
ATOM 707 N N . ILE A 1 92 ? 7.132 -1.440 -2.853 1.00 98.12 92 ILE A N 1
ATOM 708 C CA . ILE A 1 92 ? 6.491 -0.173 -3.256 1.00 98.12 92 ILE A CA 1
ATOM 709 C C . ILE A 1 92 ? 5.039 -0.128 -2.769 1.00 98.12 92 ILE A C 1
ATOM 711 O O . ILE A 1 92 ? 4.624 0.861 -2.169 1.00 98.12 92 ILE A O 1
ATOM 715 N N . THR A 1 93 ? 4.292 -1.215 -2.970 1.00 98.25 93 THR A N 1
ATOM 716 C CA . THR A 1 93 ? 2.888 -1.316 -2.540 1.00 98.25 93 THR A CA 1
ATOM 717 C C . THR A 1 93 ? 2.764 -1.245 -1.018 1.00 98.25 93 THR A C 1
ATOM 719 O O . THR A 1 93 ? 1.963 -0.472 -0.496 1.00 98.25 93 THR A O 1
ATOM 722 N N . ALA A 1 94 ? 3.600 -1.992 -0.292 1.00 98.31 94 ALA A N 1
ATOM 723 C CA . AL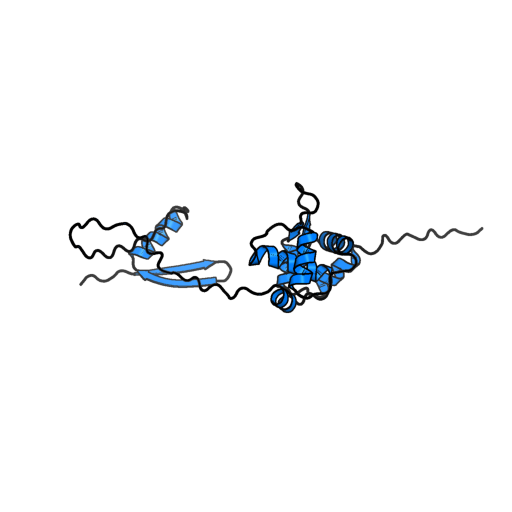A A 1 94 ? 3.624 -1.972 1.168 1.00 98.31 94 ALA A CA 1
ATOM 724 C C . ALA A 1 94 ? 3.996 -0.585 1.723 1.00 98.31 94 ALA A C 1
ATOM 726 O O . ALA A 1 94 ? 3.364 -0.112 2.664 1.00 98.31 94 ALA A O 1
ATOM 727 N N . ILE A 1 95 ? 4.960 0.110 1.109 1.00 98.31 95 ILE A N 1
ATOM 728 C CA . ILE A 1 95 ? 5.288 1.501 1.455 1.00 98.31 95 ILE A CA 1
ATOM 729 C C . ILE A 1 95 ? 4.075 2.412 1.239 1.00 98.31 95 ILE A C 1
ATOM 731 O O . ILE A 1 95 ? 3.777 3.220 2.115 1.00 98.31 95 ILE A O 1
ATOM 735 N N . GLY A 1 96 ? 3.363 2.273 0.117 1.00 98.00 96 GLY A N 1
ATOM 736 C CA . GLY A 1 96 ? 2.143 3.037 -0.150 1.00 98.00 96 GLY A CA 1
ATOM 737 C C . GLY A 1 96 ? 1.094 2.859 0.951 1.00 98.00 96 GLY A C 1
ATOM 738 O O . GLY A 1 96 ? 0.614 3.845 1.504 1.00 98.00 96 GLY A O 1
ATOM 739 N N . VAL A 1 97 ? 0.815 1.609 1.347 1.00 98.06 97 VAL A N 1
ATOM 740 C CA . VAL A 1 97 ? -0.151 1.303 2.422 1.00 98.06 97 VAL A CA 1
ATOM 741 C C . VAL A 1 97 ? 0.305 1.876 3.761 1.00 98.06 97 VAL A C 1
ATOM 743 O O . VAL A 1 97 ? -0.508 2.379 4.535 1.00 98.06 97 VAL A O 1
ATOM 746 N N . PHE A 1 98 ? 1.607 1.824 4.046 1.00 97.75 98 PHE A N 1
ATOM 747 C CA . PHE A 1 98 ? 2.157 2.404 5.265 1.00 97.75 98 PHE A CA 1
ATOM 748 C C . PHE A 1 98 ? 1.990 3.930 5.305 1.00 97.75 98 PHE A C 1
ATOM 750 O O . PHE A 1 98 ? 1.622 4.486 6.341 1.00 97.75 98 PHE A O 1
ATOM 757 N N . LEU A 1 99 ? 2.250 4.617 4.188 1.00 97.38 99 LEU A N 1
ATOM 758 C CA . LEU A 1 99 ? 2.086 6.069 4.084 1.00 97.38 99 LEU A CA 1
ATOM 759 C C . LEU A 1 99 ? 0.628 6.492 4.287 1.00 97.38 99 LEU A C 1
ATOM 761 O O . LEU A 1 99 ? 0.382 7.459 5.011 1.00 97.38 99 LEU A O 1
ATOM 765 N N . ASP A 1 100 ? -0.306 5.736 3.719 1.00 96.75 100 ASP A N 1
ATOM 766 C CA . ASP A 1 100 ? -1.739 5.964 3.875 1.00 96.75 100 ASP A CA 1
ATOM 767 C C . ASP A 1 100 ? -2.178 5.753 5.335 1.00 96.75 100 ASP A C 1
ATOM 769 O O . ASP A 1 100 ? -2.590 6.698 6.005 1.00 96.75 100 ASP A O 1
ATOM 773 N N . LYS A 1 101 ? -1.957 4.553 5.891 1.00 95.44 101 LYS A N 1
ATOM 774 C CA . LYS A 1 101 ? -2.485 4.167 7.213 1.00 95.44 101 LYS A CA 1
ATOM 775 C C . LYS A 1 101 ? -1.784 4.813 8.406 1.00 95.44 101 LYS A C 1
ATOM 777 O O . LYS A 1 101 ? -2.425 5.072 9.417 1.00 95.44 101 LYS A O 1
ATOM 782 N N . HIS A 1 102 ? -0.467 5.015 8.337 1.00 94.25 102 HIS A N 1
ATOM 783 C CA . HIS A 1 102 ? 0.316 5.472 9.496 1.00 94.25 102 HIS A CA 1
ATOM 784 C C . HIS A 1 102 ? 0.724 6.940 9.418 1.00 94.25 102 HIS A C 1
ATOM 786 O O . HIS A 1 102 ? 1.006 7.546 10.450 1.00 94.25 102 HIS A O 1
ATOM 792 N N . LYS A 1 103 ? 0.795 7.517 8.212 1.00 91.88 103 LYS A N 1
ATOM 793 C CA . LYS A 1 103 ? 1.157 8.930 8.027 1.00 91.88 103 LYS A CA 1
ATOM 794 C C . LYS A 1 103 ? -0.013 9.783 7.521 1.00 91.88 103 LYS A C 1
ATOM 796 O O . LYS A 1 103 ? 0.207 10.973 7.309 1.00 91.88 103 LYS A O 1
ATOM 801 N N . ASN A 1 104 ? -1.212 9.208 7.351 1.00 92.69 104 ASN A N 1
ATOM 802 C CA . ASN A 1 104 ? -2.402 9.865 6.794 1.00 92.69 104 ASN A CA 1
ATOM 803 C C . ASN A 1 104 ? -2.129 10.528 5.432 1.00 92.69 104 ASN A C 1
ATOM 805 O O . ASN A 1 104 ? -2.652 11.598 5.123 1.00 92.69 104 ASN A O 1
ATOM 809 N N . LYS A 1 105 ? -1.256 9.915 4.623 1.00 93.44 105 LYS A N 1
ATOM 810 C CA . LYS A 1 105 ? -0.900 10.395 3.283 1.00 93.44 105 LYS A CA 1
ATOM 811 C C . LYS A 1 105 ? -1.500 9.467 2.241 1.00 93.44 105 LYS A C 1
ATOM 813 O O . LYS A 1 105 ? -0.837 8.530 1.802 1.00 93.44 105 LYS A O 1
ATOM 818 N N . LYS A 1 106 ? -2.740 9.764 1.845 1.00 94.69 106 LYS A N 1
ATOM 819 C CA . LYS A 1 106 ? -3.485 9.010 0.823 1.00 94.69 106 LYS A CA 1
ATOM 820 C C . LYS A 1 106 ? -2.754 8.962 -0.526 1.00 94.69 106 LYS A C 1
ATOM 822 O O . LYS A 1 106 ? -2.840 7.972 -1.247 1.00 94.69 106 LYS A O 1
ATOM 827 N N . ASN A 1 107 ? -1.989 10.013 -0.826 1.00 97.56 107 ASN A N 1
ATOM 828 C CA . ASN A 1 107 ? -1.270 10.211 -2.077 1.00 97.56 107 ASN A CA 1
ATOM 829 C C . ASN A 1 107 ? 0.236 10.262 -1.787 1.00 97.56 107 ASN A C 1
ATOM 831 O O . ASN A 1 107 ? 0.676 10.811 -0.768 1.00 97.56 107 ASN A O 1
ATOM 835 N N . PHE A 1 108 ? 1.053 9.738 -2.696 1.00 97.88 108 PHE A N 1
ATOM 836 C CA . PHE A 1 108 ? 2.507 9.765 -2.563 1.00 97.88 108 PHE A CA 1
ATOM 837 C C . PHE A 1 108 ? 3.215 9.888 -3.911 1.00 97.88 108 PHE A C 1
ATOM 839 O O . PHE A 1 108 ? 2.731 9.418 -4.935 1.00 97.88 108 PHE A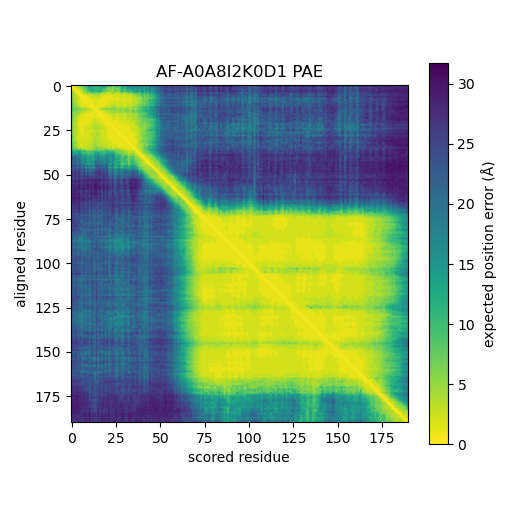 O 1
ATOM 846 N N . THR A 1 109 ? 4.401 10.497 -3.894 1.00 98.38 109 THR A N 1
ATOM 847 C CA . THR A 1 109 ? 5.248 10.670 -5.080 1.00 98.38 109 THR A CA 1
ATOM 848 C C . THR A 1 109 ? 6.385 9.654 -5.125 1.00 98.38 109 THR A C 1
ATOM 850 O O . THR A 1 109 ? 6.718 8.987 -4.135 1.00 98.38 109 THR A O 1
ATOM 853 N N . LYS A 1 110 ? 7.059 9.581 -6.274 1.00 98.00 110 LYS A N 1
ATOM 854 C CA . LYS A 1 110 ? 8.270 8.772 -6.467 1.00 98.00 110 LYS A CA 1
ATOM 855 C C . LYS A 1 110 ? 9.371 9.107 -5.453 1.00 98.00 110 LYS A C 1
ATOM 857 O O . LYS A 1 110 ? 10.036 8.206 -4.934 1.00 98.00 110 LYS A O 1
ATOM 862 N N . GLU A 1 111 ? 9.573 10.385 -5.153 1.00 98.00 111 GLU A N 1
ATOM 863 C CA . GLU A 1 111 ? 10.580 10.865 -4.200 1.00 98.00 111 GLU A CA 1
ATOM 864 C C . GLU A 1 111 ? 10.242 10.381 -2.792 1.00 98.00 111 GLU A C 1
ATOM 866 O O . GLU A 1 111 ? 11.130 9.961 -2.044 1.00 98.00 111 GLU A O 1
ATOM 871 N N . LYS A 1 112 ? 8.947 10.373 -2.447 1.00 97.88 112 LYS A N 1
ATOM 872 C CA . LYS A 1 112 ? 8.486 9.885 -1.151 1.00 97.88 112 LYS A CA 1
ATOM 873 C C . LYS A 1 112 ? 8.722 8.388 -0.996 1.00 97.88 112 LYS A C 1
ATOM 875 O O . LYS A 1 112 ? 9.232 7.981 0.046 1.00 97.88 112 LYS A O 1
ATOM 880 N N . ILE A 1 113 ? 8.452 7.599 -2.038 1.00 97.88 113 ILE A N 1
ATOM 881 C CA . ILE A 1 113 ? 8.774 6.164 -2.067 1.00 97.88 113 ILE A CA 1
ATOM 882 C C . ILE A 1 113 ? 10.278 5.957 -1.852 1.00 97.88 113 ILE A C 1
ATOM 884 O O . ILE A 1 113 ? 10.679 5.180 -0.987 1.00 97.88 113 ILE A O 1
ATOM 888 N N . LYS A 1 114 ? 11.127 6.693 -2.585 1.00 98.00 114 LYS A N 1
ATOM 889 C CA . LYS A 1 114 ? 12.591 6.611 -2.447 1.00 98.00 114 LYS A CA 1
ATOM 890 C C . LYS A 1 114 ? 13.052 6.921 -1.018 1.00 98.00 114 LYS A C 1
ATOM 892 O O . LYS A 1 114 ? 13.859 6.173 -0.470 1.00 98.00 114 LYS A O 1
ATOM 897 N N . LYS A 1 115 ? 12.520 7.984 -0.408 1.00 98.00 115 LYS A N 1
ATOM 898 C CA . LYS A 1 115 ? 12.819 8.346 0.985 1.00 98.00 115 LYS A CA 1
ATOM 899 C C . LYS A 1 115 ? 12.356 7.259 1.956 1.00 98.00 115 LYS A C 1
ATOM 901 O O . LYS A 1 115 ? 13.085 6.920 2.877 1.00 98.00 115 LYS A O 1
ATOM 906 N N . SER A 1 116 ? 11.191 6.664 1.724 1.00 97.81 116 SER A N 1
ATOM 907 C CA . SER A 1 116 ? 10.673 5.558 2.532 1.00 97.81 116 SER A CA 1
ATOM 908 C C . SER A 1 116 ? 11.550 4.300 2.476 1.00 97.81 116 SER A C 1
ATOM 910 O O . SER A 1 116 ? 11.747 3.671 3.511 1.00 97.81 116 SER A O 1
ATOM 912 N N . PHE A 1 117 ? 12.143 3.964 1.325 1.00 98.12 117 PHE A N 1
ATOM 913 C CA . PHE A 1 117 ? 13.155 2.897 1.254 1.00 98.12 117 PHE A CA 1
ATOM 914 C C . PHE A 1 117 ? 14.370 3.202 2.144 1.00 98.12 117 PHE A C 1
ATOM 916 O O . PHE A 1 117 ? 14.827 2.332 2.881 1.00 98.12 117 PHE A O 1
ATOM 923 N N . GLN A 1 118 ? 14.857 4.445 2.120 1.00 98.00 118 GLN A N 1
ATOM 924 C CA . GLN A 1 118 ? 15.979 4.876 2.961 1.00 98.00 118 GLN A CA 1
ATOM 925 C C . GLN A 1 118 ? 15.619 4.859 4.455 1.00 98.00 118 GLN A C 1
ATOM 927 O O . GLN A 1 118 ? 16.383 4.326 5.253 1.00 98.00 118 GLN A O 1
ATOM 932 N N . GLU A 1 119 ? 14.437 5.368 4.827 1.00 97.62 119 GLU A N 1
ATOM 933 C CA . GLU A 1 119 ? 13.905 5.319 6.202 1.00 97.62 119 GLU A CA 1
ATOM 934 C C . GLU A 1 119 ? 13.791 3.868 6.709 1.00 97.62 119 GLU A C 1
ATOM 936 O O . GLU A 1 119 ? 14.040 3.598 7.881 1.00 97.62 119 GLU A O 1
ATOM 941 N N . ALA A 1 120 ? 13.465 2.919 5.827 1.00 97.44 120 ALA A N 1
ATOM 942 C CA . ALA A 1 120 ? 13.404 1.496 6.154 1.00 97.44 120 ALA A CA 1
ATOM 943 C C . ALA A 1 120 ? 14.776 0.803 6.228 1.00 97.44 120 ALA A C 1
ATOM 945 O O . ALA A 1 120 ? 14.833 -0.378 6.568 1.00 97.44 120 ALA A O 1
ATOM 946 N N . SER A 1 121 ? 15.872 1.507 5.914 1.00 97.62 121 SER A N 1
ATOM 947 C CA . SER A 1 121 ? 17.201 0.911 5.698 1.00 97.62 121 SER A CA 1
ATOM 948 C C . SER A 1 121 ? 17.190 -0.207 4.644 1.00 97.62 121 SER A C 1
ATOM 950 O O . SER A 1 121 ? 17.943 -1.175 4.728 1.00 97.62 121 SER A O 1
ATOM 952 N N . GLU A 1 122 ? 16.318 -0.079 3.646 1.00 97.50 122 GLU A N 1
ATOM 953 C CA . GLU A 1 122 ? 16.173 -1.019 2.540 1.00 97.50 122 GLU A CA 1
ATOM 954 C C . GLU A 1 122 ? 16.906 -0.504 1.300 1.00 97.50 122 GLU A C 1
ATOM 956 O O . GLU A 1 122 ? 16.983 0.701 1.035 1.00 97.50 122 GLU A O 1
ATOM 961 N N . LYS A 1 123 ? 17.428 -1.427 0.487 1.00 96.69 123 LYS A N 1
ATOM 962 C CA . LYS A 1 123 ? 18.086 -1.056 -0.768 1.00 96.69 123 LYS A CA 1
ATOM 963 C C . LYS A 1 123 ? 17.061 -0.440 -1.720 1.00 96.69 123 LYS A C 1
ATOM 965 O O . LYS A 1 123 ? 16.103 -1.098 -2.125 1.00 96.69 123 LYS A O 1
ATOM 970 N N . VAL A 1 124 ? 17.307 0.804 -2.126 1.00 96.12 124 VAL A N 1
ATOM 971 C CA . VAL A 1 124 ? 16.512 1.474 -3.159 1.00 96.12 124 VAL A CA 1
ATOM 972 C C . VAL A 1 124 ? 16.640 0.699 -4.471 1.00 96.12 124 VAL A C 1
ATOM 974 O O . VAL A 1 124 ? 17.734 0.320 -4.893 1.00 96.12 124 VAL A O 1
ATOM 977 N N . THR A 1 125 ? 15.512 0.474 -5.132 1.00 94.38 125 THR A N 1
ATOM 978 C CA . THR A 1 125 ? 15.445 -0.200 -6.429 1.00 94.38 125 THR A CA 1
ATOM 979 C C . THR A 1 125 ? 16.224 0.581 -7.489 1.00 94.38 125 THR A C 1
ATOM 981 O O . THR A 1 125 ? 15.995 1.781 -7.661 1.00 94.38 125 THR A O 1
ATOM 984 N N . THR A 1 126 ? 17.093 -0.091 -8.249 1.00 94.81 126 THR A N 1
ATOM 985 C CA . THR A 1 126 ? 17.913 0.547 -9.296 1.00 94.81 126 THR A CA 1
ATOM 986 C C . THR A 1 126 ? 17.065 1.256 -10.354 1.00 94.81 126 THR A C 1
ATOM 988 O O . THR A 1 126 ? 17.453 2.314 -10.839 1.00 94.81 126 THR A O 1
ATOM 991 N N . 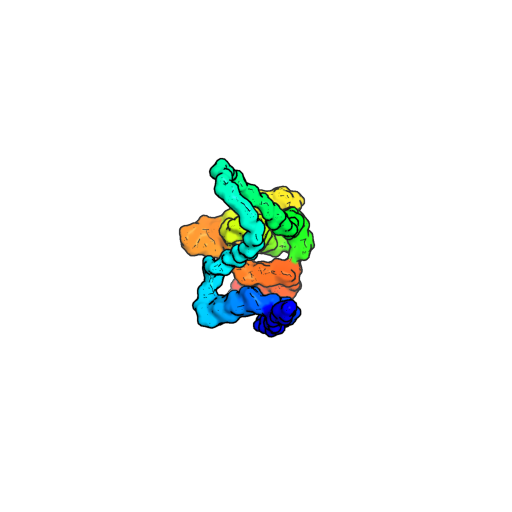ASN A 1 127 ? 15.888 0.715 -10.689 1.00 96.19 127 ASN A N 1
ATOM 992 C CA . ASN A 1 127 ? 14.985 1.298 -11.680 1.00 96.19 127 ASN A CA 1
ATOM 993 C C . ASN A 1 127 ? 13.580 1.523 -11.105 1.00 96.19 127 ASN A C 1
ATOM 995 O O . ASN A 1 127 ? 12.603 0.909 -11.529 1.00 96.19 127 ASN A O 1
ATOM 999 N N . LEU A 1 128 ? 13.492 2.447 -10.146 1.00 97.00 128 LEU A N 1
ATOM 1000 C CA . LEU A 1 128 ? 12.232 2.800 -9.489 1.00 97.00 128 LEU A CA 1
ATOM 1001 C C . LEU A 1 128 ? 11.096 3.171 -10.474 1.00 97.00 128 LEU A C 1
ATOM 1003 O O . LEU A 1 128 ? 9.989 2.676 -10.284 1.00 97.00 128 LEU A O 1
ATOM 1007 N N . PRO A 1 129 ? 11.310 3.970 -11.546 1.00 97.06 129 PRO A N 1
ATOM 1008 C CA . PRO A 1 129 ? 10.246 4.259 -12.516 1.00 97.06 129 PRO A CA 1
ATOM 1009 C C . PRO A 1 129 ? 9.669 3.013 -13.194 1.00 97.06 129 PRO A C 1
ATOM 1011 O O . PRO A 1 129 ? 8.459 2.929 -13.400 1.00 97.06 129 PRO A O 1
ATOM 1014 N N . ARG A 1 130 ? 10.522 2.042 -13.546 1.00 95.81 130 ARG A N 1
ATOM 1015 C CA . ARG A 1 130 ? 10.080 0.769 -14.130 1.00 95.81 130 ARG A CA 1
ATOM 1016 C C . ARG A 1 130 ? 9.231 -0.017 -13.136 1.00 95.81 130 ARG A C 1
ATOM 1018 O O . ARG A 1 130 ? 8.182 -0.525 -13.519 1.00 95.81 130 ARG A O 1
ATOM 1025 N N . ASP A 1 131 ? 9.671 -0.100 -11.885 1.00 96.88 131 ASP A N 1
ATOM 1026 C CA . ASP A 1 131 ? 8.970 -0.868 -10.855 1.00 96.88 131 ASP A CA 1
ATOM 1027 C C . ASP A 1 131 ? 7.627 -0.223 -10.479 1.00 96.88 131 ASP A C 1
ATOM 1029 O O . ASP A 1 131 ? 6.643 -0.938 -10.304 1.00 96.88 131 ASP A O 1
ATOM 1033 N N . ILE A 1 132 ? 7.537 1.113 -10.454 1.00 97.56 132 ILE A N 1
ATOM 1034 C CA . ILE A 1 132 ? 6.263 1.837 -10.292 1.00 97.56 132 ILE A CA 1
ATOM 1035 C C . ILE A 1 132 ? 5.300 1.482 -11.430 1.00 97.56 132 ILE A C 1
ATOM 1037 O O . ILE A 1 132 ? 4.182 1.055 -11.160 1.00 97.56 132 ILE A O 1
ATOM 1041 N N . LYS A 1 133 ? 5.739 1.557 -12.695 1.00 96.31 133 LYS A N 1
ATOM 1042 C CA . LYS A 1 133 ? 4.902 1.167 -13.847 1.00 96.31 133 LYS A CA 1
ATOM 1043 C C . LYS A 1 133 ? 4.444 -0.288 -13.771 1.00 96.31 133 LYS A C 1
ATOM 1045 O O . LYS A 1 133 ? 3.295 -0.583 -14.077 1.00 96.31 133 LYS A O 1
ATOM 1050 N N . ALA A 1 134 ? 5.317 -1.195 -13.334 1.00 94.81 134 ALA A N 1
ATOM 1051 C CA . ALA A 1 134 ? 4.950 -2.594 -13.128 1.00 94.81 134 ALA A CA 1
ATOM 1052 C C . ALA A 1 134 ? 3.933 -2.767 -11.983 1.00 94.81 134 ALA A C 1
ATOM 1054 O O . ALA A 1 134 ? 3.042 -3.606 -12.079 1.00 94.81 134 ALA A O 1
ATOM 1055 N N . THR A 1 135 ? 4.031 -1.951 -10.931 1.00 96.56 135 THR A N 1
ATOM 1056 C CA . THR A 1 135 ? 3.075 -1.930 -9.810 1.00 96.56 135 THR A CA 1
ATOM 1057 C C 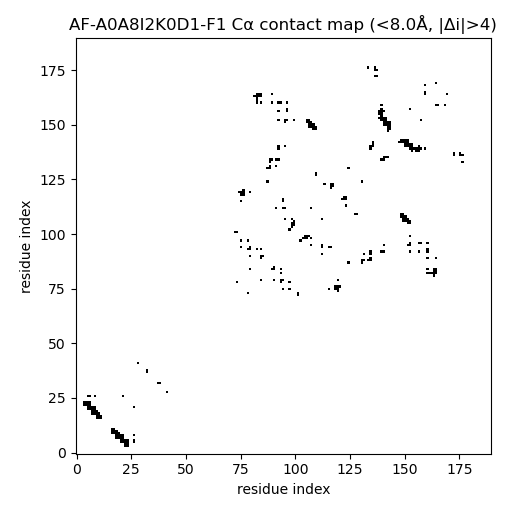. THR A 1 135 ? 1.706 -1.402 -10.249 1.00 96.56 135 THR A C 1
ATOM 1059 O O . THR A 1 135 ? 0.686 -1.978 -9.871 1.00 96.56 135 THR A O 1
ATOM 1062 N N . ILE A 1 136 ? 1.680 -0.378 -11.111 1.00 96.50 136 ILE A N 1
ATOM 1063 C CA . ILE A 1 136 ? 0.457 0.123 -11.760 1.00 96.50 136 ILE A CA 1
ATOM 1064 C C . ILE A 1 136 ? -0.146 -0.951 -12.668 1.00 96.50 136 ILE A C 1
ATOM 1066 O O . ILE A 1 136 ? -1.333 -1.238 -12.581 1.00 96.50 136 ILE A O 1
ATOM 1070 N N . GLY A 1 137 ? 0.672 -1.616 -13.490 1.00 93.81 137 GLY A N 1
ATOM 1071 C CA . GLY A 1 137 ? 0.217 -2.704 -14.363 1.00 93.81 137 GLY A CA 1
ATOM 1072 C C . GLY A 1 137 ? -0.324 -3.924 -13.606 1.00 93.81 137 GLY A C 1
ATOM 1073 O O . GLY A 1 137 ? -1.155 -4.653 -14.136 1.00 93.81 137 GLY A O 1
ATOM 1074 N N . ALA A 1 138 ? 0.110 -4.136 -12.361 1.00 94.19 138 ALA A N 1
ATOM 1075 C CA . ALA A 1 138 ? -0.462 -5.140 -11.463 1.00 94.19 138 ALA A CA 1
ATOM 1076 C C . ALA A 1 138 ? -1.777 -4.684 -10.798 1.00 94.19 138 ALA A C 1
ATOM 1078 O O . ALA A 1 138 ? -2.415 -5.478 -10.108 1.00 94.19 138 ALA A O 1
ATOM 1079 N N . GLY A 1 139 ? -2.168 -3.418 -10.972 1.00 95.94 139 GLY A N 1
ATOM 1080 C CA . GLY A 1 139 ? -3.352 -2.821 -10.363 1.00 95.94 139 GLY A CA 1
ATOM 1081 C C . GLY A 1 139 ? -3.249 -2.654 -8.848 1.00 95.94 139 GLY A C 1
ATOM 1082 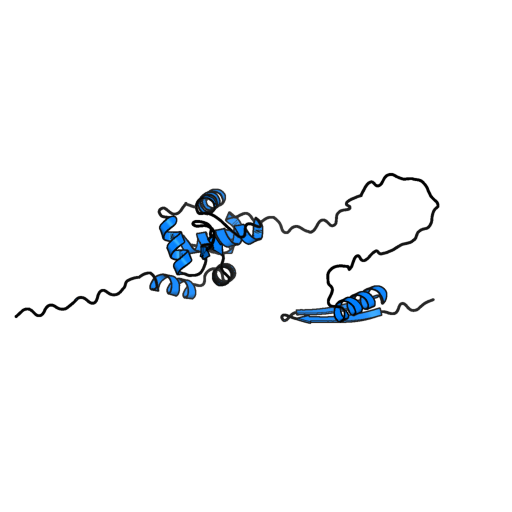O O . GLY A 1 139 ? -4.278 -2.592 -8.185 1.00 95.94 139 GLY A O 1
ATOM 1083 N N . TRP A 1 140 ? -2.042 -2.641 -8.271 1.00 97.31 140 TRP A N 1
ATOM 1084 C CA . TRP A 1 140 ? -1.839 -2.494 -6.819 1.00 97.31 140 TRP A CA 1
ATOM 1085 C C . TRP A 1 140 ? -1.718 -1.034 -6.374 1.00 97.31 140 TRP A C 1
ATOM 1087 O O . TRP A 1 140 ? -2.018 -0.695 -5.232 1.00 97.31 140 TRP A O 1
ATOM 1097 N N . ILE A 1 141 ? -1.284 -0.168 -7.283 1.00 98.12 141 ILE A N 1
ATOM 1098 C CA . ILE A 1 141 ? -1.328 1.285 -7.130 1.00 98.12 141 ILE A CA 1
ATOM 1099 C C . ILE A 1 141 ? -1.903 1.879 -8.413 1.00 98.12 141 ILE A C 1
ATOM 1101 O O . ILE A 1 141 ? -1.858 1.236 -9.464 1.00 98.12 141 ILE A O 1
ATOM 1105 N N . ALA A 1 142 ? -2.399 3.104 -8.337 1.00 98.25 142 ALA A N 1
ATOM 1106 C CA . ALA A 1 142 ? -2.856 3.864 -9.492 1.00 98.25 142 ALA A CA 1
ATOM 1107 C C . ALA A 1 142 ? -2.319 5.297 -9.421 1.00 98.25 142 ALA A C 1
ATOM 1109 O O . ALA A 1 142 ? -1.966 5.781 -8.345 1.00 98.25 142 ALA A O 1
ATOM 1110 N N . GLU A 1 143 ? -2.187 5.934 -10.581 1.00 98.31 143 GLU A N 1
ATOM 1111 C CA . GLU A 1 143 ? -1.821 7.348 -10.705 1.00 98.31 143 GLU A CA 1
ATOM 1112 C C . GLU A 1 143 ? -3.088 8.203 -10.565 1.00 98.31 143 GLU A C 1
ATOM 1114 O O . GLU A 1 143 ? -4.159 7.764 -10.983 1.00 98.31 143 GLU A O 1
ATOM 1119 N N . LEU A 1 144 ? -2.992 9.379 -9.940 1.00 97.62 144 LEU A N 1
ATOM 1120 C CA . LEU A 1 144 ? -4.116 10.317 -9.892 1.00 97.62 144 LEU A CA 1
ATOM 1121 C C . LEU A 1 144 ? -4.303 10.990 -11.256 1.00 97.62 144 LEU A C 1
ATOM 1123 O O . LEU A 1 144 ? -3.334 11.453 -11.857 1.00 97.62 144 LEU A O 1
ATOM 1127 N N . ASP A 1 145 ? -5.556 11.111 -11.699 1.00 96.75 145 ASP A N 1
ATOM 1128 C CA . ASP A 1 145 ? -5.893 11.735 -12.986 1.00 96.75 145 ASP A CA 1
ATOM 1129 C C . ASP A 1 145 ? -5.548 13.235 -13.023 1.00 96.75 145 ASP A C 1
ATOM 1131 O O . ASP A 1 145 ? -5.160 13.766 -14.064 1.00 96.75 145 ASP A O 1
ATOM 1135 N N . GLU A 1 146 ? -5.654 13.912 -11.878 1.00 96.31 146 GLU A N 1
ATOM 1136 C CA . GLU A 1 146 ? -5.421 15.355 -11.747 1.00 96.31 146 GLU A CA 1
ATOM 1137 C C . GLU A 1 146 ? -3.928 15.716 -11.717 1.00 96.31 146 GLU A C 1
ATOM 1139 O O . GLU A 1 146 ? -3.529 16.779 -12.197 1.00 96.31 146 GLU A O 1
ATOM 1144 N N . GLU A 1 147 ? -3.077 14.830 -11.187 1.00 96.19 147 GLU A N 1
ATOM 1145 C CA . GLU A 1 147 ? -1.677 15.138 -10.892 1.00 96.19 147 GLU A CA 1
ATOM 1146 C C . GLU A 1 147 ? -0.732 13.998 -11.290 1.00 96.19 147 GLU A C 1
ATOM 1148 O O . GLU A 1 147 ? -0.543 13.014 -10.568 1.00 96.19 147 GLU A O 1
ATOM 1153 N N . LYS A 1 148 ? -0.032 14.181 -12.415 1.00 96.81 148 LYS A N 1
ATOM 1154 C CA . LYS A 1 148 ? 0.980 13.220 -12.872 1.00 96.81 148 LYS A CA 1
ATOM 1155 C C . LYS A 1 148 ? 2.087 13.031 -11.839 1.00 96.81 148 LYS A C 1
ATOM 1157 O O . LYS A 1 148 ? 2.624 13.990 -11.285 1.00 96.81 148 LYS A O 1
ATOM 1162 N N . GLY A 1 149 ? 2.480 11.780 -11.629 1.00 97.06 149 GLY A N 1
ATOM 1163 C CA . GLY A 1 149 ? 3.516 11.397 -10.672 1.00 97.06 149 GLY A CA 1
ATOM 1164 C C . GLY A 1 149 ? 3.051 11.294 -9.217 1.00 97.06 149 GLY A C 1
ATOM 1165 O O . GLY A 1 149 ? 3.882 10.963 -8.361 1.00 97.06 149 GLY A O 1
ATOM 1166 N N . HIS A 1 150 ? 1.763 11.523 -8.944 1.00 98.25 150 HIS A N 1
ATOM 1167 C CA . HIS A 1 150 ? 1.134 11.198 -7.670 1.00 98.25 150 HIS A CA 1
ATOM 1168 C C . HIS A 1 150 ? 0.391 9.875 -7.783 1.00 98.25 150 HIS A C 1
ATOM 1170 O O . HIS A 1 150 ? -0.343 9.626 -8.735 1.00 98.25 150 HIS A O 1
ATOM 1176 N N . TYR A 1 151 ? 0.592 9.019 -6.790 1.00 98.38 151 TYR A N 1
ATOM 1177 C CA . TYR A 1 151 ? 0.031 7.679 -6.762 1.00 98.38 151 TYR A CA 1
ATOM 1178 C C . TYR A 1 151 ? -0.758 7.459 -5.479 1.00 98.38 151 TYR A C 1
ATOM 1180 O O . TYR A 1 151 ? -0.442 8.045 -4.442 1.00 98.38 151 TYR A O 1
ATOM 1188 N N . TYR A 1 152 ? -1.741 6.570 -5.541 1.00 98.38 152 TYR A N 1
ATOM 1189 C CA . TYR A 1 152 ? -2.493 6.083 -4.390 1.00 98.38 152 TYR A CA 1
ATOM 1190 C C . TYR A 1 152 ? -2.567 4.554 -4.416 1.00 98.38 152 TYR A C 1
ATOM 1192 O O . TYR A 1 152 ? -2.344 3.916 -5.452 1.00 98.38 152 TYR A O 1
ATOM 1200 N N . VAL A 1 153 ? -2.849 3.945 -3.263 1.00 98.31 153 VAL A N 1
ATOM 1201 C CA . VAL A 1 153 ? -3.031 2.491 -3.174 1.00 98.31 153 VAL A CA 1
ATOM 1202 C C . VAL A 1 153 ? -4.474 2.128 -3.492 1.00 98.31 153 VAL A C 1
ATOM 1204 O O . VAL A 1 153 ? -5.406 2.702 -2.937 1.00 98.31 153 VAL A O 1
ATOM 1207 N N . THR A 1 154 ? -4.663 1.146 -4.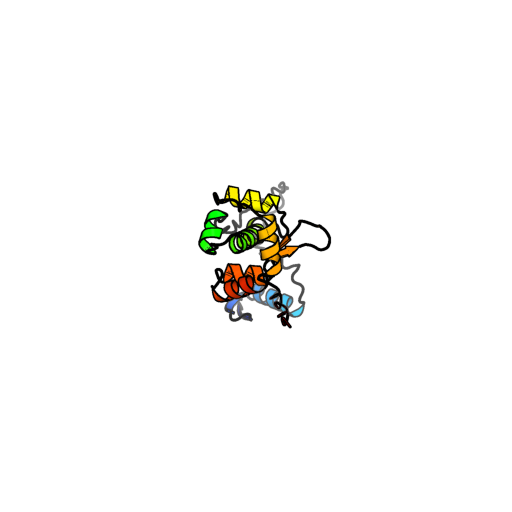367 1.00 98.19 154 THR A N 1
ATOM 1208 C CA . THR A 1 154 ? -5.986 0.621 -4.723 1.00 98.19 154 THR A CA 1
ATOM 1209 C C . THR A 1 154 ? -6.493 -0.379 -3.674 1.00 98.19 154 THR A C 1
ATOM 1211 O O . THR A 1 154 ? -5.749 -0.840 -2.803 1.00 98.19 154 THR A O 1
ATOM 1214 N N . ASN A 1 155 ? -7.762 -0.786 -3.766 1.00 97.50 155 ASN A N 1
ATOM 1215 C CA . ASN A 1 155 ? -8.317 -1.830 -2.890 1.00 97.50 155 ASN A CA 1
ATOM 1216 C C . ASN A 1 155 ? -7.553 -3.159 -3.033 1.00 97.50 155 ASN A C 1
ATOM 1218 O O . ASN A 1 155 ? -7.142 -3.755 -2.042 1.00 97.50 155 ASN A O 1
ATOM 1222 N N . THR A 1 156 ? -7.247 -3.557 -4.267 1.00 96.69 156 THR A N 1
ATOM 1223 C CA . THR A 1 156 ? -6.440 -4.744 -4.591 1.00 96.69 156 THR A CA 1
ATOM 1224 C C . THR A 1 156 ? -5.017 -4.665 -4.034 1.00 96.69 156 THR A C 1
ATOM 1226 O O . THR A 1 156 ? -4.474 -5.676 -3.589 1.00 96.69 156 THR A O 1
ATOM 1229 N N . GLY A 1 157 ? -4.398 -3.478 -4.010 1.00 97.44 157 GLY A N 1
ATOM 1230 C CA . GLY A 1 157 ? -3.103 -3.270 -3.353 1.00 97.44 157 GLY A CA 1
ATOM 1231 C C . GLY A 1 157 ? -3.172 -3.443 -1.833 1.00 97.44 157 GLY A C 1
ATOM 1232 O O . GLY A 1 157 ? -2.309 -4.094 -1.239 1.00 97.44 157 GLY A O 1
ATOM 1233 N N . ASN A 1 158 ? -4.231 -2.924 -1.205 1.00 97.75 158 ASN A N 1
ATOM 1234 C CA . ASN A 1 158 ? -4.493 -3.113 0.225 1.00 97.75 158 ASN A CA 1
ATOM 1235 C C . ASN A 1 158 ? -4.719 -4.589 0.587 1.00 97.75 158 ASN A C 1
ATOM 1237 O O . ASN A 1 158 ? -4.165 -5.076 1.579 1.00 97.75 158 ASN A O 1
ATOM 1241 N N . GLU A 1 159 ? -5.488 -5.314 -0.221 1.00 96.75 159 GLU A N 1
ATOM 1242 C CA . GLU A 1 159 ? -5.694 -6.756 -0.066 1.00 96.75 159 GLU A CA 1
ATOM 1243 C C . GLU A 1 159 ? -4.386 -7.535 -0.232 1.00 96.75 159 GLU A C 1
ATOM 1245 O O . GLU A 1 159 ? -4.089 -8.418 0.572 1.00 96.75 159 GLU A O 1
ATOM 1250 N N . ALA A 1 160 ? -3.559 -7.185 -1.223 1.00 96.81 160 ALA A N 1
ATOM 1251 C CA . ALA A 1 160 ? -2.274 -7.845 -1.452 1.00 96.81 160 ALA A CA 1
ATOM 1252 C C . ALA A 1 160 ? -1.335 -7.727 -0.239 1.00 96.81 160 ALA A C 1
ATOM 1254 O O . ALA A 1 160 ? -0.717 -8.719 0.156 1.00 96.81 160 ALA A O 1
ATOM 1255 N N . VAL A 1 161 ? -1.269 -6.545 0.387 1.00 97.69 161 VAL A N 1
ATOM 1256 C CA . VAL A 1 161 ? -0.478 -6.315 1.609 1.00 97.69 161 VAL A CA 1
ATOM 1257 C C . VAL A 1 161 ? -1.070 -7.065 2.803 1.00 97.69 161 VAL A C 1
ATOM 1259 O O . VAL A 1 161 ? -0.332 -7.708 3.548 1.00 97.69 161 VAL A O 1
ATOM 1262 N N . THR A 1 162 ? -2.396 -7.032 2.963 1.00 96.88 162 THR A N 1
ATOM 1263 C CA . THR A 1 162 ? -3.106 -7.733 4.052 1.00 96.88 162 THR A CA 1
ATOM 1264 C C . THR A 1 162 ? -2.878 -9.247 3.980 1.00 96.88 162 THR A C 1
ATOM 1266 O O . THR A 1 162 ? -2.596 -9.885 4.994 1.00 96.88 162 THR A O 1
ATOM 1269 N N . ASN A 1 163 ? -2.886 -9.804 2.767 1.00 97.00 163 ASN A N 1
ATOM 1270 C CA . ASN A 1 163 ? -2.642 -11.221 2.492 1.00 97.00 163 ASN A CA 1
ATOM 1271 C C . ASN A 1 163 ? -1.149 -11.596 2.407 1.00 97.00 163 ASN A C 1
ATOM 1273 O O . ASN A 1 163 ? -0.824 -12.740 2.091 1.00 97.00 163 ASN A O 1
ATOM 1277 N N . LYS A 1 164 ? -0.229 -10.662 2.692 1.00 97.31 164 LYS A N 1
ATOM 1278 C CA . LYS A 1 164 ? 1.232 -10.878 2.676 1.00 97.31 164 LYS A CA 1
ATOM 1279 C C . LYS A 1 164 ? 1.763 -11.405 1.335 1.00 97.31 164 LYS A C 1
ATOM 1281 O O . LYS A 1 164 ? 2.682 -12.222 1.306 1.00 97.31 164 LYS A O 1
ATOM 1286 N N . PHE A 1 165 ? 1.179 -10.930 0.233 1.00 95.69 165 PHE A N 1
ATOM 1287 C CA . PHE A 1 165 ? 1.579 -11.237 -1.146 1.00 95.69 165 PHE A CA 1
ATOM 1288 C C . PHE A 1 165 ? 1.656 -12.747 -1.463 1.00 95.69 165 PHE A C 1
ATOM 1290 O O . PHE A 1 165 ? 2.742 -13.266 -1.744 1.00 95.69 165 PHE A O 1
ATOM 1297 N N . PRO A 1 166 ? 0.523 -13.478 -1.463 1.00 91.56 166 PRO A N 1
ATOM 1298 C CA . PRO A 1 166 ? 0.520 -14.905 -1.771 1.00 91.56 166 PRO A CA 1
ATOM 1299 C C . PRO A 1 166 ? 1.033 -15.152 -3.195 1.00 91.56 166 PRO A C 1
ATOM 1301 O O . PRO A 1 166 ? 0.743 -14.389 -4.123 1.00 91.56 166 PRO A O 1
ATOM 1304 N N . GLU A 1 167 ? 1.795 -16.232 -3.383 1.00 90.25 167 GLU A N 1
ATOM 1305 C CA . GLU A 1 167 ? 2.537 -16.487 -4.626 1.00 90.25 167 GLU A CA 1
ATOM 1306 C C . GLU A 1 167 ? 1.654 -16.532 -5.879 1.00 90.25 167 GLU A C 1
ATOM 1308 O O . GLU A 1 167 ? 2.107 -16.157 -6.964 1.00 90.25 167 GLU A O 1
ATOM 1313 N N . GLU A 1 168 ? 0.397 -16.948 -5.731 1.00 86.75 168 GLU A N 1
ATOM 1314 C CA . GLU A 1 168 ? -0.596 -17.011 -6.805 1.00 86.75 168 GLU A CA 1
ATOM 1315 C C . GLU A 1 168 ? -0.869 -15.641 -7.427 1.00 86.75 168 GLU A C 1
ATOM 1317 O O . GLU A 1 168 ? -0.830 -15.487 -8.653 1.00 86.75 168 GLU A O 1
ATOM 1322 N N . ILE A 1 169 ? -1.065 -14.618 -6.591 1.00 80.19 169 ILE A N 1
ATOM 1323 C CA . ILE A 1 169 ? -1.308 -13.246 -7.052 1.00 80.19 169 ILE A CA 1
ATOM 1324 C C . ILE A 1 169 ? -0.057 -12.729 -7.763 1.00 80.19 169 ILE A C 1
ATOM 1326 O O . ILE A 1 169 ? -0.139 -12.089 -8.814 1.00 80.19 169 ILE A O 1
ATOM 1330 N N . VAL A 1 170 ? 1.127 -13.085 -7.259 1.00 79.44 170 VAL A N 1
ATOM 1331 C CA . VAL A 1 170 ? 2.375 -12.622 -7.865 1.00 79.44 170 VAL A CA 1
ATOM 1332 C C . VAL A 1 170 ? 2.782 -13.380 -9.133 1.00 79.44 170 VAL A C 1
ATOM 1334 O O . VAL A 1 170 ? 3.671 -12.928 -9.858 1.00 79.44 170 VAL A O 1
ATOM 1337 N N . LYS A 1 171 ? 2.169 -14.528 -9.441 1.00 78.81 171 LYS A N 1
ATOM 1338 C CA . LYS A 1 171 ? 2.312 -15.170 -10.760 1.00 78.81 171 LYS A CA 1
ATOM 1339 C C . LYS A 1 171 ? 1.520 -14.411 -11.823 1.00 78.81 171 LYS A C 1
ATOM 1341 O O . LYS A 1 171 ? 2.039 -14.211 -12.920 1.00 78.81 171 LYS A O 1
ATOM 1346 N N . LYS A 1 172 ? 0.324 -13.914 -11.489 1.00 73.50 172 LYS A N 1
ATOM 1347 C CA . LYS A 1 172 ? -0.502 -13.126 -12.422 1.00 73.50 172 LYS A CA 1
ATOM 1348 C C . LYS A 1 172 ? 0.189 -11.826 -12.845 1.00 73.50 172 LYS A C 1
ATOM 1350 O O . LYS A 1 172 ? 0.223 -11.516 -14.033 1.00 73.50 172 LYS A O 1
ATOM 1355 N N . SER A 1 173 ? 0.840 -11.127 -11.912 1.00 70.69 173 SER A N 1
ATOM 1356 C CA . SER A 1 173 ? 1.569 -9.889 -12.232 1.00 70.69 173 SER A CA 1
ATOM 1357 C C . SER A 1 173 ? 2.810 -10.105 -13.112 1.00 70.69 173 SER A C 1
ATOM 1359 O O . SER A 1 173 ? 3.203 -9.206 -13.852 1.00 70.69 173 SER A O 1
ATOM 1361 N N . ARG A 1 174 ? 3.410 -11.307 -13.104 1.00 70.50 174 ARG A N 1
ATOM 1362 C CA . ARG A 1 174 ? 4.547 -11.654 -13.980 1.00 70.50 174 ARG A CA 1
ATOM 1363 C C . ARG A 1 174 ? 4.147 -11.821 -15.447 1.00 70.50 174 ARG A C 1
ATOM 1365 O O . ARG A 1 174 ? 4.947 -11.507 -16.324 1.00 70.50 174 ARG A O 1
ATOM 1372 N N . GLY A 1 175 ? 2.945 -12.332 -15.711 1.00 63.03 175 GLY A N 1
ATOM 1373 C CA . GLY A 1 175 ? 2.506 -12.691 -17.062 1.00 63.03 175 GLY A CA 1
ATOM 1374 C C . GLY A 1 175 ? 2.066 -11.501 -17.912 1.00 63.03 175 GLY A C 1
ATOM 1375 O O . GLY A 1 175 ? 2.278 -11.505 -19.119 1.00 63.03 175 GLY A O 1
ATOM 1376 N N . SER A 1 176 ? 1.503 -10.456 -17.300 1.00 57.66 176 SER A N 1
ATOM 1377 C CA . SER A 1 176 ? 0.871 -9.374 -18.069 1.00 57.66 176 SER A CA 1
ATOM 1378 C C . SER A 1 176 ? 1.861 -8.422 -18.751 1.00 57.66 176 SER A C 1
ATOM 1380 O O . SER A 1 176 ? 1.517 -7.808 -19.756 1.00 57.66 176 SER A O 1
ATOM 1382 N N . TYR A 1 177 ? 3.088 -8.295 -18.237 1.00 57.81 177 TYR A N 1
ATOM 1383 C CA . TYR A 1 177 ? 4.124 -7.436 -18.836 1.00 57.81 177 TYR A CA 1
ATOM 1384 C C . TYR A 1 177 ? 5.040 -8.197 -19.813 1.00 57.81 177 TYR A C 1
ATOM 1386 O O . TYR A 1 177 ? 5.868 -7.602 -20.506 1.00 57.81 177 TYR A O 1
ATOM 1394 N N . GLY A 1 178 ? 4.909 -9.525 -19.855 1.00 52.75 178 GLY A N 1
ATOM 1395 C CA . GLY A 1 178 ? 5.768 -10.428 -20.606 1.00 52.75 178 GLY A CA 1
ATOM 1396 C C . GLY A 1 178 ? 5.215 -10.742 -21.987 1.00 52.75 178 GLY A C 1
ATOM 1397 O O . GLY A 1 178 ? 4.648 -11.806 -22.194 1.00 52.75 178 GLY A O 1
ATOM 1398 N N . GLY A 1 179 ? 5.456 -9.839 -22.935 1.00 53.31 179 GLY A N 1
ATOM 1399 C CA . GLY A 1 179 ? 5.575 -10.180 -24.351 1.00 53.31 179 GLY A CA 1
ATOM 1400 C C . GLY A 1 179 ? 4.265 -10.457 -25.085 1.00 53.31 179 GLY A C 1
ATOM 1401 O O . GLY A 1 179 ? 3.705 -11.551 -25.030 1.00 53.31 179 GLY A O 1
ATOM 1402 N N . LYS A 1 180 ? 3.883 -9.524 -25.968 1.00 58.28 180 LYS A N 1
ATOM 1403 C CA . LYS A 1 180 ? 3.293 -9.937 -27.247 1.00 58.28 180 LYS A CA 1
ATOM 1404 C C . LYS A 1 180 ? 4.238 -10.998 -27.810 1.00 58.28 180 LYS A C 1
ATOM 1406 O O . LYS A 1 180 ? 5.368 -10.664 -28.154 1.00 58.28 180 LYS A O 1
ATOM 1411 N N . LYS A 1 181 ? 3.820 -12.267 -27.849 1.00 62.03 181 LYS A N 1
ATOM 1412 C CA . LYS A 1 181 ? 4.524 -13.289 -28.625 1.00 62.03 181 LYS A CA 1
ATOM 1413 C C . LYS A 1 181 ? 4.534 -12.774 -30.056 1.00 62.03 181 LYS A C 1
ATOM 1415 O O . LYS A 1 181 ? 3.518 -12.851 -30.745 1.00 62.03 181 LYS A O 1
ATOM 1420 N N . THR A 1 182 ? 5.639 -12.164 -30.471 1.00 64.94 182 THR A N 1
ATOM 1421 C CA . THR A 1 182 ? 5.869 -11.800 -31.860 1.00 64.94 182 THR A CA 1
ATOM 1422 C C . THR A 1 182 ? 5.785 -13.115 -32.614 1.00 64.94 182 THR A C 1
ATOM 1424 O O . THR A 1 182 ? 6.663 -13.963 -32.465 1.00 64.94 182 THR A O 1
ATOM 1427 N N . LYS A 1 183 ? 4.672 -13.353 -33.318 1.00 70.56 183 LYS A N 1
ATOM 1428 C CA . LYS A 1 183 ? 4.534 -14.508 -34.203 1.00 70.56 183 LYS A CA 1
ATOM 1429 C C . LYS A 1 183 ? 5.693 -14.400 -35.190 1.00 70.56 183 LYS A C 1
ATOM 1431 O O . LYS A 1 183 ? 5.680 -13.509 -36.036 1.00 70.56 183 LYS A O 1
ATOM 1436 N N . GLN A 1 184 ? 6.725 -15.226 -35.021 1.00 67.56 184 GLN A N 1
ATOM 1437 C CA . GLN A 1 184 ? 7.782 -15.347 -36.012 1.00 67.56 184 GLN A CA 1
ATOM 1438 C C . GLN A 1 184 ? 7.096 -15.789 -37.300 1.00 67.56 184 GLN A C 1
ATOM 1440 O O . GLN A 1 184 ? 6.521 -16.871 -37.378 1.00 67.56 184 GLN A O 1
ATOM 1445 N N . LYS A 1 185 ? 7.064 -14.872 -38.263 1.00 68.75 185 LYS A N 1
ATOM 1446 C CA . LYS A 1 185 ? 6.555 -15.105 -39.604 1.00 68.75 185 LYS A CA 1
ATOM 1447 C C . LYS A 1 185 ? 7.535 -16.087 -40.243 1.00 68.75 185 LYS A C 1
ATOM 1449 O O . LYS A 1 185 ? 8.660 -15.705 -40.547 1.00 68.75 185 LYS A O 1
ATOM 1454 N N . THR A 1 186 ? 7.147 -17.354 -40.348 1.00 69.25 186 THR A N 1
ATOM 1455 C CA . THR A 1 186 ? 7.853 -18.347 -41.159 1.00 69.25 186 THR A CA 1
ATOM 1456 C C . THR A 1 186 ? 7.908 -17.810 -42.584 1.00 69.25 186 THR A C 1
ATOM 1458 O O . THR A 1 186 ? 6.878 -17.594 -43.217 1.00 69.25 186 THR A O 1
ATOM 1461 N N . VAL A 1 187 ? 9.113 -17.480 -43.041 1.00 76.06 187 VAL A N 1
ATOM 1462 C CA . VAL A 1 187 ? 9.373 -17.135 -44.436 1.00 76.06 187 VAL A CA 1
ATOM 1463 C C . VAL A 1 187 ? 9.667 -18.453 -45.136 1.00 76.06 187 VAL A C 1
ATOM 1465 O O . VAL A 1 187 ? 10.723 -19.042 -44.908 1.00 76.06 187 VAL A O 1
ATOM 1468 N N . ASP A 1 188 ? 8.715 -18.924 -45.939 1.00 76.31 188 ASP A N 1
ATOM 1469 C CA . ASP A 1 188 ? 8.919 -20.053 -46.843 1.00 76.31 188 ASP A CA 1
ATOM 1470 C C . ASP A 1 188 ? 10.013 -19.684 -47.853 1.00 76.31 188 ASP A C 1
ATOM 1472 O O . ASP A 1 188 ? 9.870 -18.745 -48.642 1.00 76.31 188 ASP A O 1
ATOM 1476 N N . LYS A 1 189 ? 11.142 -20.398 -47.790 1.00 70.06 189 LYS A N 1
ATOM 1477 C CA . LYS A 1 189 ? 12.191 -20.339 -48.810 1.00 70.06 189 LYS A CA 1
ATOM 1478 C C . LYS A 1 189 ? 11.765 -21.221 -49.982 1.00 70.06 189 LYS A C 1
ATOM 1480 O O . LYS A 1 189 ? 11.511 -22.407 -49.790 1.00 70.06 189 LYS A O 1
ATOM 1485 N N . LYS A 1 190 ? 11.679 -20.599 -51.154 1.00 73.94 190 LYS A N 1
ATOM 1486 C CA . LYS A 1 190 ? 11.408 -21.215 -52.453 1.00 73.94 190 LYS A CA 1
ATOM 1487 C C . LYS A 1 190 ? 12.710 -21.618 -53.134 1.00 73.94 190 LYS A C 1
ATOM 1489 O O . LYS A 1 190 ? 13.716 -20.909 -52.893 1.00 73.94 190 LYS A O 1
#

Solvent-accessible surface area (backbone atoms only — not comparable to full-atom values): 11949 Å² total; per-residue (Å²): 135,81,83,81,62,65,36,79,47,75,49,78,56,98,94,44,78,48,77,48,78,36,53,42,79,57,42,55,53,52,51,49,40,68,75,66,68,59,84,87,75,82,76,84,74,82,79,81,83,79,88,78,86,90,73,96,70,81,89,74,82,78,78,79,74,82,71,68,82,68,69,78,84,76,50,68,42,57,51,43,60,73,29,56,46,82,48,69,45,46,40,53,43,46,50,43,51,46,34,29,76,76,65,72,33,66,61,46,37,67,68,55,52,54,50,50,28,54,76,37,75,42,86,70,63,94,54,52,72,59,37,51,51,54,25,38,75,54,50,25,30,43,71,44,92,91,41,89,69,30,31,34,64,32,72,61,23,54,48,38,40,75,60,37,59,49,69,71,65,59,51,57,52,56,54,78,79,58,64,84,76,73,75,78,76,82,76,84,82,129

pLDDT: mean 84.04, std 17.88, range [43.34, 98.38]

Foldseek 3Di:
DDDFDWDWDWDDDPNDIDTDIGTPVVVVVVVCCVVVVDPPDPPPDPDPDDDDDDDDDDPPPPPPDPPPVPDPQDFLLNQCVLLLQDDPLLSLLSLQVCCCPRVVPQKDALVSSQVSCVSNVHDDDPCSVVSVVLNVLLVQKHADPVDPRIIGGDPVSVVCSVVSNPVVSVVVSVPRVDDPPPPPPPDDDD

Secondary structure (DSSP, 8-state):
-----EEEEEEEETTEEEEEEEEHHHHHHHHHHHHH--TT-----------------------------------HHHHHHHHT--SHHHHHHHHHHHHHHHH--SEEEHHHHHHHHHHTTPPPPTTHHHHHHHHHHTTSEEE-SSSTTEEEE-HHHHHHHHTT--HHHHHHHHHHTS------------

Radius of gyration: 27.6 Å; Cα contacts (8 Å, |Δi|>4): 179; chains: 1; bounding box: 54×55×99 Å

Mean predicted aligned error: 14.41 Å

Nearest PDB structures (foldseek):
  3rtr-assembly4_E  TM=6.265E-01  e=2.610E-01  Homo sapiens
  8or0-assembly1_A  TM=6.052E-01  e=3.477E-01  Homo sapiens
  3rtr-assembly2_A  TM=6.318E-01  e=5.827E-01  Homo sapiens
  8rhz-assembly1_A  TM=6.244E-01  e=1.459E+00  Homo sapiens

Sequence (190 aa):
MSESEAYKVKIEGLGITLEKEVPKEIGDKVLVLIITGNSNDISVRTSTSFGGPLEQSIIQSDENNTKLIEKPKKSIREFLVESKAKRAIEKITAIGVFLDKHKNKKNFTKEKIKKSFQEASEKVTTNLPRDIKATIGAGWIAELDEEKGHYYVTNTGNEAVTNKFPEEIVKKSRGSYGGKKTKQKTVDKK